Protein AF-A0A2K2VI81-F1 (afdb_monomer)

Nearest PDB structures (foldseek):
  6jdc-assembly1_A-2  TM=7.568E-01  e=9.764E-16  Haemophilus influenzae 86-028NP
  2yhy-assembly1_A  TM=7.622E-01  e=1.825E-15  Homo sapiens
  2yhw-assembly1_A-2  TM=7.716E-01  e=1.437E-14  Homo sapiens
  5f7p-assembly1_A  TM=8.018E-01  e=6.448E-14  Listeria monocytogenes EGD-e
  2hoe-assembly1_A  TM=7.357E-01  e=1.397E-11  Thermotoga maritima

Mean predicted aligned error: 5.96 Å

Secondary structure (DSSP, 8-state):
-EEEEEE-SSEEEEEETTS-EEEEEGGG--HHHHHHHHHHHSTT--EEEEEESSEEETTEEEE-SSS--EEEEHHHHHHHHH--EEEEEEHHHHHHHHHHHH-TT-SEEEEEEESSSEEEEEEETTEE--TTTT-TT-GGGSB-S---PBPTTS-BSBTHHHHSHHHHHHHHHTT-HHHHHHHHHHHHHHHHHHHHHH--SEEEEPPP--S---

Radius of gyration: 18.43 Å; Cα contacts (8 Å, |Δi|>4): 389; chains: 1; bounding box: 43×33×50 Å

Solvent-accessible surface area (backbone atoms only — not comparable to full-atom values): 11570 Å² total; per-residue (Å²): 79,40,39,40,33,41,42,40,65,60,43,27,32,39,28,49,68,93,53,70,80,48,79,48,54,30,91,80,59,58,66,66,67,50,52,54,51,48,46,70,74,42,80,55,60,53,37,39,40,36,32,31,53,42,44,39,53,98,27,20,40,52,39,32,96,65,43,102,54,61,71,41,55,51,26,62,55,39,31,76,75,66,72,27,53,49,47,58,42,32,38,60,52,54,48,30,53,56,55,39,70,77,40,71,88,37,50,28,36,37,31,45,44,68,41,85,45,28,44,37,20,38,27,49,75,87,37,76,49,36,63,97,75,48,59,44,40,56,60,22,69,37,74,70,57,96,69,88,40,80,37,97,87,76,48,57,22,24,31,26,72,41,40,6,40,55,35,49,50,52,21,59,78,68,69,33,65,68,51,48,52,44,22,53,51,43,46,49,50,53,52,54,51,46,44,75,74,61,60,44,75,40,78,48,70,71,76,75,94,66,95,71,90,126

Structure (mmCIF, N/CA/C/O backbone):
data_AF-A0A2K2VI81-F1
#
_entry.id   AF-A0A2K2VI81-F1
#
loop_
_atom_site.group_PDB
_atom_site.id
_atom_site.type_symbol
_atom_site.label_atom_id
_atom_site.label_alt_id
_atom_site.label_comp_id
_atom_site.label_asym_id
_atom_site.label_entity_id
_atom_site.label_seq_id
_atom_site.pdbx_PDB_ins_code
_atom_site.Cartn_x
_atom_site.Cartn_y
_atom_site.Cartn_z
_atom_site.occupancy
_atom_site.B_iso_or_equiv
_atom_site.auth_seq_id
_atom_site.auth_comp_id
_atom_site.auth_asym_id
_atom_site.auth_atom_id
_atom_site.pdbx_PDB_model_num
ATOM 1 N N . MET A 1 1 ? -12.203 6.604 21.214 1.00 91.31 1 MET A N 1
ATOM 2 C CA . MET A 1 1 ? -11.243 7.183 20.254 1.00 91.31 1 MET A CA 1
ATOM 3 C C . MET A 1 1 ? -11.025 6.291 19.029 1.00 91.31 1 MET A C 1
ATOM 5 O O . MET A 1 1 ? -11.245 5.087 19.125 1.00 91.31 1 MET A O 1
ATOM 9 N N . ASN A 1 2 ? -10.605 6.859 17.892 1.00 96.06 2 ASN A N 1
ATOM 10 C CA . ASN A 1 2 ? -10.078 6.107 16.746 1.00 96.06 2 ASN A CA 1
ATOM 11 C C . ASN A 1 2 ? -8.548 6.223 16.705 1.00 96.06 2 ASN A C 1
ATOM 13 O O . ASN A 1 2 ? -8.020 7.314 16.920 1.00 96.06 2 ASN A O 1
ATOM 17 N N . LEU A 1 3 ? -7.861 5.126 16.391 1.00 97.44 3 LEU A N 1
ATOM 18 C CA . LEU A 1 3 ? -6.421 5.096 16.124 1.00 97.44 3 LEU A CA 1
ATOM 19 C C . LEU A 1 3 ? -6.198 4.946 14.615 1.00 97.44 3 LEU A C 1
ATOM 21 O O . LEU A 1 3 ? -6.730 4.019 14.006 1.00 97.44 3 LEU A O 1
ATOM 25 N N . TYR A 1 4 ? -5.424 5.849 14.023 1.00 97.69 4 TYR A N 1
ATOM 26 C CA . TYR A 1 4 ? -5.019 5.797 12.620 1.00 97.69 4 TYR A CA 1
ATOM 27 C C . TYR A 1 4 ? -3.532 5.478 12.541 1.00 97.69 4 TYR A C 1
ATOM 29 O O . TYR A 1 4 ? -2.743 6.059 13.281 1.00 97.69 4 TYR A O 1
ATOM 37 N N . ILE A 1 5 ? -3.154 4.555 11.663 1.00 98.00 5 ILE A N 1
ATOM 38 C CA . ILE A 1 5 ? -1.782 4.083 11.493 1.00 98.00 5 ILE A CA 1
ATOM 39 C C . ILE A 1 5 ? -1.434 4.079 10.009 1.00 98.00 5 ILE A C 1
ATOM 41 O O . ILE A 1 5 ? -2.189 3.548 9.197 1.00 98.00 5 ILE A O 1
ATOM 45 N N . ASP A 1 6 ? -0.259 4.611 9.690 1.00 96.81 6 ASP A N 1
ATOM 46 C CA . ASP A 1 6 ? 0.432 4.431 8.420 1.00 96.81 6 ASP A CA 1
ATOM 47 C C . ASP A 1 6 ? 1.704 3.614 8.647 1.00 96.81 6 ASP A C 1
ATOM 49 O O . ASP A 1 6 ? 2.714 4.117 9.146 1.00 96.81 6 ASP A O 1
ATOM 53 N N . PHE A 1 7 ? 1.637 2.326 8.315 1.00 95.81 7 PHE A N 1
ATOM 54 C CA . PHE A 1 7 ? 2.753 1.404 8.453 1.00 95.81 7 PHE A CA 1
ATOM 55 C C . PHE A 1 7 ? 3.447 1.206 7.104 1.00 95.81 7 PHE A C 1
ATOM 57 O O . PHE A 1 7 ? 3.207 0.239 6.374 1.00 95.81 7 PHE A O 1
ATOM 64 N N . GLY A 1 8 ? 4.331 2.151 6.790 1.00 91.69 8 GLY A N 1
ATOM 65 C CA . GLY A 1 8 ? 5.181 2.109 5.608 1.00 91.69 8 GLY A CA 1
ATOM 66 C C . GLY A 1 8 ? 6.428 1.242 5.796 1.00 91.69 8 GLY A C 1
ATOM 67 O O . GLY A 1 8 ? 6.786 0.853 6.904 1.00 91.69 8 GLY A O 1
ATOM 68 N N . GLY A 1 9 ? 7.170 0.995 4.713 1.00 86.94 9 GLY A N 1
ATOM 69 C CA . GLY A 1 9 ? 8.425 0.223 4.769 1.00 86.94 9 GLY A CA 1
ATOM 70 C C . GLY A 1 9 ? 9.607 0.932 5.453 1.00 86.94 9 GLY A C 1
ATOM 71 O O . GLY A 1 9 ? 10.645 0.321 5.668 1.00 86.94 9 GLY A O 1
ATOM 72 N N . THR A 1 10 ? 9.491 2.223 5.775 1.00 88.56 10 THR A N 1
ATOM 73 C CA . THR A 1 10 ? 10.574 3.010 6.405 1.00 88.56 10 THR A CA 1
ATOM 74 C C . THR A 1 10 ? 10.112 3.735 7.659 1.00 88.56 10 THR A C 1
ATOM 76 O O . THR A 1 10 ? 10.829 3.751 8.660 1.00 88.56 10 THR A O 1
ATOM 79 N N . ASN A 1 11 ? 8.932 4.352 7.599 1.00 92.62 11 ASN A N 1
ATOM 80 C CA . ASN A 1 11 ? 8.355 5.074 8.721 1.00 92.62 11 ASN A CA 1
ATOM 81 C C . ASN A 1 11 ? 7.046 4.407 9.137 1.00 92.62 11 ASN A C 1
ATOM 83 O O . ASN A 1 11 ? 6.237 4.036 8.284 1.00 92.62 11 ASN A O 1
ATOM 87 N N . PHE A 1 12 ? 6.854 4.326 10.446 1.00 96.25 12 PHE A N 1
ATOM 88 C CA . PHE A 1 12 ? 5.609 3.962 11.092 1.00 96.25 12 PHE A CA 1
ATOM 89 C C . PHE A 1 12 ? 5.026 5.235 11.690 1.00 96.25 12 PHE A C 1
ATOM 91 O O . PHE A 1 12 ? 5.677 5.889 12.506 1.00 96.25 12 PHE A O 1
ATOM 98 N N . ARG A 1 13 ? 3.831 5.629 11.266 1.00 97.56 13 ARG A N 1
ATOM 99 C CA . ARG A 1 13 ? 3.171 6.837 11.762 1.00 97.56 13 ARG A CA 1
ATOM 100 C C . ARG A 1 13 ? 1.843 6.478 12.380 1.00 97.56 13 ARG A C 1
ATOM 102 O O . ARG A 1 13 ? 1.176 5.566 11.903 1.00 97.56 13 ARG A O 1
ATOM 109 N N . TYR A 1 14 ? 1.447 7.204 13.411 1.00 97.81 14 TYR A N 1
ATOM 110 C CA . TYR A 1 14 ? 0.130 7.021 13.995 1.00 97.81 14 TYR A CA 1
ATOM 111 C C . TYR A 1 14 ? -0.399 8.307 14.611 1.00 97.81 14 TYR A C 1
ATOM 113 O O . TYR A 1 14 ? 0.364 9.194 14.992 1.00 97.81 14 TYR A O 1
ATOM 121 N N . SER A 1 15 ? -1.718 8.396 14.707 1.00 96.94 15 SER A N 1
ATOM 122 C CA . SER A 1 15 ? -2.410 9.477 15.392 1.00 96.94 15 SER A CA 1
ATOM 123 C C . SER A 1 15 ? -3.702 8.973 16.019 1.00 96.94 15 SER A C 1
ATOM 125 O O . SER A 1 15 ? -4.272 7.945 15.640 1.00 96.94 15 SER A O 1
ATOM 127 N N . PHE A 1 16 ? -4.178 9.730 16.993 1.00 95.50 16 PHE A N 1
ATOM 128 C CA . PHE A 1 16 ? -5.432 9.483 17.676 1.00 95.50 16 PHE A CA 1
ATOM 129 C C . PHE A 1 16 ? -6.453 10.542 17.276 1.00 95.50 16 PHE A C 1
ATOM 131 O O . PHE A 1 16 ? -6.225 11.728 17.507 1.00 95.50 16 PHE A O 1
ATOM 138 N N . ASN A 1 17 ? -7.591 10.142 16.700 1.00 90.88 17 ASN A N 1
ATOM 139 C CA . ASN A 1 17 ? -8.550 11.078 16.098 1.00 90.88 17 ASN A CA 1
ATOM 140 C C . ASN A 1 17 ? -7.822 12.091 15.176 1.00 90.88 17 ASN A C 1
ATOM 142 O O . ASN A 1 17 ? -7.026 11.682 14.337 1.00 90.88 17 ASN A O 1
ATOM 146 N N . ASN A 1 18 ? -8.055 13.394 15.364 1.00 85.06 18 ASN A N 1
ATOM 147 C CA . ASN A 1 18 ? -7.355 14.482 14.667 1.00 85.06 18 ASN A CA 1
ATOM 148 C C . ASN A 1 18 ? -6.246 15.098 15.546 1.00 85.06 18 ASN A C 1
ATOM 150 O O . ASN A 1 18 ? -6.030 16.308 15.523 1.00 85.06 18 ASN A O 1
ATOM 154 N N . GLY A 1 19 ? -5.633 14.286 16.411 1.00 90.75 19 GLY A N 1
ATOM 155 C CA . GLY A 1 19 ? -4.566 14.697 17.320 1.00 90.75 19 GLY A CA 1
ATOM 156 C C . GLY A 1 19 ? -3.189 14.759 16.658 1.00 90.75 19 GLY A C 1
ATOM 157 O O . GLY A 1 19 ? -3.059 14.723 15.436 1.00 90.75 19 GLY A O 1
ATOM 158 N N . GLU A 1 20 ? -2.154 14.839 17.495 1.00 93.94 20 GLU A N 1
ATOM 159 C CA . GLU A 1 20 ? -0.754 14.872 17.063 1.00 93.94 20 GLU A CA 1
ATOM 160 C C . GLU A 1 20 ? -0.373 13.625 16.244 1.00 93.94 20 GLU A C 1
ATOM 162 O O . GLU A 1 20 ? -0.798 12.503 16.539 1.00 93.94 20 GLU A O 1
ATOM 167 N N . LEU A 1 21 ? 0.435 13.842 15.201 1.00 95.81 21 LEU A N 1
ATOM 168 C CA . LEU A 1 21 ? 1.002 12.784 14.375 1.00 95.81 21 LEU A CA 1
ATOM 169 C C . LEU A 1 21 ? 2.365 12.370 14.927 1.00 95.81 21 LEU A C 1
ATOM 171 O O . LEU A 1 21 ? 3.342 13.113 14.838 1.00 95.81 21 LEU A O 1
ATOM 175 N N . PHE A 1 22 ? 2.453 11.138 15.406 1.00 96.69 22 PHE A N 1
ATOM 176 C CA . PHE A 1 22 ? 3.702 10.538 15.851 1.00 96.69 22 PHE A CA 1
ATOM 177 C C . PHE A 1 22 ? 4.379 9.821 14.685 1.00 96.69 22 PHE A C 1
ATOM 179 O O . PHE A 1 22 ? 3.718 9.176 13.871 1.00 96.69 22 PHE A O 1
ATOM 186 N N . THR A 1 23 ? 5.707 9.916 14.597 1.00 97.38 23 THR A N 1
ATOM 187 C CA . THR A 1 23 ? 6.507 9.234 13.569 1.00 97.38 23 THR A CA 1
ATOM 188 C C . THR A 1 23 ? 7.648 8.461 14.218 1.00 97.38 23 THR A C 1
ATOM 190 O O . THR A 1 23 ? 8.471 9.034 14.923 1.00 97.38 23 THR A O 1
ATOM 193 N N . LEU A 1 24 ? 7.706 7.164 13.931 1.00 96.38 24 LEU A N 1
ATOM 194 C CA . LEU A 1 24 ? 8.711 6.203 14.378 1.00 96.38 24 LEU A CA 1
ATOM 195 C C . LEU A 1 24 ? 9.338 5.509 13.157 1.00 96.38 24 LEU A C 1
ATOM 197 O O . LEU A 1 24 ? 8.869 5.657 12.022 1.00 96.38 24 LEU A O 1
ATOM 201 N N . LYS A 1 25 ? 10.407 4.739 13.367 1.00 95.00 25 LYS A N 1
ATOM 202 C CA . LYS A 1 25 ? 11.001 3.901 12.318 1.00 95.00 25 LYS A CA 1
ATOM 203 C C . LYS A 1 25 ? 10.322 2.540 12.282 1.00 95.00 25 LYS A C 1
ATOM 205 O O . LYS A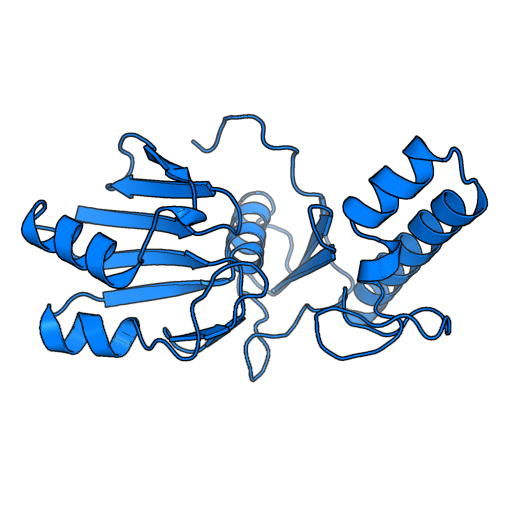 1 25 ? 10.174 1.897 13.309 1.00 95.00 25 LYS A O 1
ATOM 210 N N . SER A 1 26 ? 9.956 2.083 11.086 1.00 93.31 26 SER A N 1
ATOM 211 C CA . SER A 1 26 ? 9.247 0.809 10.891 1.00 93.31 26 SER A CA 1
ATOM 212 C C . SER A 1 26 ? 10.014 -0.408 11.398 1.00 93.31 26 SER A C 1
ATOM 214 O O . SER A 1 26 ? 9.401 -1.374 11.830 1.00 93.31 26 SER A O 1
ATOM 216 N N . VAL A 1 27 ? 11.347 -0.354 11.339 1.00 92.81 27 VAL A N 1
ATOM 217 C CA . VAL A 1 27 ? 12.242 -1.431 11.793 1.00 92.81 27 VAL A CA 1
ATOM 218 C C . VAL A 1 27 ? 12.186 -1.665 13.301 1.00 92.81 27 VAL A C 1
ATOM 220 O O . VAL A 1 27 ? 12.518 -2.756 13.746 1.00 92.81 27 VAL A O 1
ATOM 223 N N . ASP A 1 28 ? 11.726 -0.674 14.064 1.00 93.56 28 ASP A N 1
ATOM 224 C CA . ASP A 1 28 ? 11.653 -0.733 15.525 1.00 93.56 28 ASP A CA 1
ATOM 225 C C . ASP A 1 28 ? 10.255 -1.144 16.019 1.00 93.56 28 ASP A C 1
ATOM 227 O O . ASP A 1 28 ? 9.987 -1.114 17.220 1.00 93.56 28 ASP A O 1
ATOM 231 N N . ILE A 1 29 ? 9.330 -1.477 15.107 1.00 95.56 29 ILE A N 1
ATOM 232 C CA . ILE A 1 29 ? 7.919 -1.696 15.436 1.00 95.56 29 ILE A CA 1
ATOM 233 C C . ILE A 1 29 ? 7.497 -3.136 15.184 1.00 95.56 29 ILE A C 1
ATOM 235 O O . ILE A 1 29 ? 7.407 -3.604 14.049 1.00 95.56 29 ILE A O 1
ATOM 239 N N . GLU A 1 30 ? 7.085 -3.788 16.266 1.00 95.31 30 GLU A N 1
ATOM 240 C CA . GLU A 1 30 ? 6.252 -4.980 16.218 1.00 95.31 30 GLU A CA 1
ATOM 241 C C . GLU A 1 30 ? 4.778 -4.570 16.328 1.00 95.31 30 GLU A C 1
ATOM 243 O O . GLU A 1 30 ? 4.329 -4.056 17.356 1.00 95.31 30 GLU A O 1
ATOM 248 N N . LEU A 1 31 ? 4.008 -4.784 15.257 1.00 96.19 31 LEU A N 1
ATOM 249 C CA . LEU A 1 31 ? 2.653 -4.234 15.138 1.00 96.19 31 LEU A CA 1
ATOM 250 C C . LEU A 1 31 ? 1.701 -4.710 16.238 1.00 96.19 31 LEU A C 1
ATOM 252 O O . LEU A 1 31 ? 0.983 -3.896 16.807 1.00 96.19 31 LEU A O 1
ATOM 256 N N . VAL A 1 32 ? 1.672 -6.012 16.532 1.00 97.06 32 VAL A N 1
ATOM 257 C CA . VAL A 1 32 ? 0.737 -6.564 17.527 1.00 97.06 32 VAL A CA 1
ATOM 258 C C . VAL A 1 32 ? 1.059 -6.045 18.933 1.00 97.06 32 VAL A C 1
ATOM 260 O O . VAL A 1 32 ? 0.162 -5.440 19.521 1.00 97.06 32 VAL A O 1
ATOM 263 N N . PRO A 1 33 ? 2.304 -6.156 19.447 1.00 97.50 33 PRO A N 1
ATOM 264 C CA . PRO A 1 33 ? 2.670 -5.549 20.728 1.00 97.50 33 PRO A CA 1
ATOM 265 C C . PRO A 1 33 ? 2.385 -4.047 20.792 1.00 97.50 33 PRO A C 1
ATOM 267 O O . PRO A 1 33 ? 1.881 -3.557 21.804 1.00 97.50 33 PRO A O 1
ATOM 270 N N . PHE A 1 34 ? 2.648 -3.309 19.707 1.00 97.38 34 PHE A N 1
ATOM 271 C CA . PHE A 1 34 ? 2.335 -1.885 19.649 1.00 97.38 34 PHE A CA 1
ATOM 272 C C . PHE A 1 34 ? 0.833 -1.643 19.836 1.00 97.38 34 PHE A C 1
ATOM 274 O O . PHE A 1 34 ? 0.443 -0.891 20.727 1.00 97.38 34 PHE A O 1
ATOM 281 N N . LEU A 1 35 ? -0.018 -2.308 19.055 1.00 97.06 35 LEU A N 1
ATOM 282 C CA . LEU A 1 35 ? -1.470 -2.147 19.144 1.00 97.06 35 LEU A CA 1
ATOM 283 C C . LEU A 1 35 ? -2.008 -2.519 20.532 1.00 97.06 35 LEU A C 1
ATOM 285 O O . LEU A 1 35 ? -2.786 -1.757 21.104 1.00 97.06 35 LEU A O 1
ATOM 289 N N . GLU A 1 36 ? -1.564 -3.640 21.104 1.00 96.88 36 GLU A N 1
ATOM 290 C CA . GLU A 1 36 ? -1.956 -4.054 22.457 1.00 96.88 36 GLU A CA 1
ATOM 291 C C . GLU A 1 36 ? -1.532 -3.031 23.516 1.00 96.88 36 GLU A C 1
ATOM 293 O O . GLU A 1 36 ? -2.309 -2.720 24.419 1.00 96.88 36 GLU A O 1
ATOM 298 N N . SER A 1 37 ? -0.334 -2.450 23.381 1.00 96.38 37 SER A N 1
ATOM 299 C CA . SER A 1 37 ? 0.123 -1.393 24.286 1.00 96.38 37 SER A CA 1
ATOM 300 C C . SER A 1 37 ? -0.782 -0.159 24.215 1.00 96.38 37 SER A C 1
ATOM 302 O O . SER A 1 37 ? -1.178 0.364 25.255 1.00 96.38 37 SER A O 1
ATOM 304 N N . GLN A 1 38 ? -1.187 0.266 23.011 1.00 95.56 38 GLN A N 1
ATOM 305 C CA . GLN A 1 38 ? -2.068 1.422 22.842 1.00 95.56 38 GLN A CA 1
ATOM 306 C C . GLN A 1 38 ? -3.470 1.158 23.392 1.00 95.56 38 GLN A C 1
ATOM 308 O O . GLN A 1 38 ? -4.028 2.036 24.038 1.00 95.56 38 GLN A O 1
ATOM 313 N N . ILE A 1 39 ? -4.020 -0.043 23.204 1.00 94.69 39 ILE A N 1
ATOM 314 C CA . ILE A 1 39 ? -5.333 -0.427 23.752 1.00 94.69 39 ILE A CA 1
ATOM 315 C C . ILE A 1 39 ? -5.322 -0.403 25.286 1.00 94.69 39 ILE A C 1
ATOM 317 O O . ILE A 1 39 ? -6.254 0.107 25.903 1.00 94.69 39 ILE A O 1
ATOM 321 N N . ASN A 1 40 ? -4.258 -0.913 25.909 1.00 93.12 40 ASN A N 1
ATOM 322 C CA . ASN A 1 40 ? -4.140 -0.942 27.368 1.00 93.12 40 ASN A CA 1
ATOM 323 C C . ASN A 1 40 ? -3.944 0.459 27.973 1.00 93.12 40 ASN A C 1
ATOM 325 O O . ASN A 1 40 ? -4.453 0.738 29.060 1.00 93.12 40 ASN A O 1
ATOM 329 N N . LEU A 1 41 ? -3.203 1.333 27.284 1.00 92.12 41 LEU A N 1
ATOM 330 C CA . LEU A 1 41 ? -2.945 2.707 27.726 1.00 92.12 41 LEU A CA 1
ATOM 331 C C . LEU A 1 41 ? -4.142 3.635 27.479 1.00 92.12 41 LEU A C 1
ATOM 333 O O . LEU A 1 41 ? -4.464 4.468 28.322 1.00 92.12 41 LEU A O 1
ATOM 337 N N . GLN A 1 42 ? -4.798 3.490 26.330 1.00 83.19 42 GLN A N 1
ATOM 338 C CA . GLN A 1 42 ? -5.905 4.322 25.871 1.00 83.19 42 GLN A CA 1
ATOM 339 C C . GLN A 1 42 ? -7.192 3.486 25.909 1.00 83.19 42 GLN A C 1
ATOM 341 O O . GLN A 1 42 ? -7.660 2.974 24.891 1.00 83.19 42 GLN A O 1
ATOM 346 N N . GLN A 1 43 ? -7.763 3.317 27.103 1.00 75.75 43 GLN A N 1
ATOM 347 C CA . GLN A 1 43 ? -8.876 2.387 27.372 1.00 75.75 43 GLN A CA 1
ATOM 348 C C . GLN A 1 43 ? -10.193 2.689 26.619 1.00 75.75 43 GLN A C 1
ATOM 350 O O . GLN A 1 43 ? -11.190 1.999 26.818 1.00 75.75 43 GLN A O 1
ATOM 355 N N . ASP A 1 44 ? -10.238 3.709 25.760 1.00 88.94 44 ASP A N 1
ATOM 356 C CA . ASP A 1 44 ? -11.417 4.105 24.991 1.00 88.94 44 ASP A CA 1
ATOM 357 C C . ASP A 1 44 ? -11.266 3.910 23.466 1.00 88.94 44 ASP A C 1
ATOM 359 O O . ASP A 1 44 ? -12.137 4.361 22.709 1.00 88.94 44 ASP A O 1
ATOM 363 N N . ILE A 1 45 ? -10.197 3.267 22.973 1.00 93.94 45 ILE A N 1
ATOM 364 C CA . ILE A 1 45 ? -10.048 2.951 21.539 1.00 93.94 45 ILE A CA 1
ATOM 365 C C . ILE A 1 45 ? -11.208 2.055 21.079 1.00 93.94 45 ILE A C 1
ATOM 367 O O . ILE A 1 45 ? -11.407 0.956 21.582 1.00 93.94 45 ILE A O 1
ATOM 371 N N . ARG A 1 46 ? -11.970 2.521 20.082 1.00 90.38 46 ARG A N 1
ATOM 372 C CA . ARG A 1 46 ? -13.129 1.802 19.518 1.00 90.38 46 ARG A CA 1
ATOM 373 C C . ARG A 1 46 ? -12.818 1.141 18.182 1.00 90.38 46 ARG A C 1
ATOM 375 O O . ARG A 1 46 ? -13.362 0.087 17.873 1.00 90.38 46 ARG A O 1
ATOM 382 N N . LYS A 1 47 ? -12.005 1.808 17.360 1.00 96.38 47 LYS A N 1
ATOM 383 C CA . LYS A 1 47 ? -11.681 1.394 15.991 1.00 96.38 47 LYS A CA 1
ATOM 384 C C . LYS A 1 47 ? -10.237 1.731 15.667 1.00 96.38 47 LYS A C 1
ATOM 386 O O . LYS A 1 47 ? -9.740 2.781 16.081 1.00 96.38 47 LYS A O 1
ATOM 391 N N . ILE A 1 48 ? -9.603 0.860 14.894 1.00 97.88 48 ILE A N 1
ATOM 392 C CA . ILE A 1 48 ? -8.232 1.038 14.421 1.00 97.88 48 ILE A CA 1
ATOM 393 C C . ILE A 1 48 ? -8.242 0.980 12.895 1.00 97.88 48 ILE A C 1
ATOM 395 O O . ILE A 1 48 ? -8.807 0.060 12.304 1.00 97.88 48 ILE A O 1
ATOM 399 N N . TYR A 1 49 ? -7.617 1.963 12.262 1.00 97.81 49 TYR A N 1
ATOM 400 C CA . TYR A 1 49 ? -7.472 2.065 10.815 1.00 97.81 49 TYR A CA 1
ATOM 401 C C . TYR A 1 49 ? -5.991 1.992 10.472 1.00 97.81 49 TYR A C 1
ATOM 403 O O . TYR A 1 49 ? -5.198 2.756 11.015 1.00 97.81 49 TYR A O 1
ATOM 411 N N . ILE A 1 50 ? -5.619 1.076 9.587 1.00 97.94 50 ILE A N 1
ATOM 412 C CA . ILE A 1 50 ? -4.229 0.793 9.242 1.00 97.94 50 ILE A CA 1
ATOM 413 C C . ILE A 1 50 ? -4.088 0.858 7.722 1.00 97.94 50 ILE A C 1
ATOM 415 O O . ILE A 1 50 ? -4.679 0.039 7.014 1.00 97.94 50 ILE A O 1
ATOM 419 N N . SER A 1 51 ? -3.291 1.805 7.226 1.00 96.38 51 SER A N 1
ATOM 420 C CA . SER A 1 51 ? -2.672 1.692 5.906 1.00 96.38 51 SER A CA 1
ATOM 421 C C . SER A 1 51 ? -1.373 0.906 6.032 1.00 96.38 51 SER A C 1
ATOM 423 O O . SER A 1 51 ? -0.563 1.170 6.920 1.00 96.38 51 SER A O 1
ATOM 425 N N . PHE A 1 52 ? -1.180 -0.092 5.174 1.00 95.56 52 PHE A N 1
ATOM 426 C CA . PHE A 1 52 ? -0.037 -0.997 5.256 1.00 95.56 52 PHE A CA 1
ATOM 427 C C . PHE A 1 52 ? 0.674 -1.128 3.910 1.00 95.56 52 PHE A C 1
ATOM 429 O O . PHE A 1 52 ? 0.045 -1.430 2.894 1.00 95.56 52 PHE A O 1
ATOM 436 N N . ALA A 1 53 ? 1.998 -0.961 3.922 1.00 91.50 53 ALA A N 1
ATOM 437 C CA . ALA A 1 53 ? 2.857 -1.174 2.761 1.00 91.50 53 ALA A CA 1
ATOM 438 C C . ALA A 1 53 ? 3.073 -2.675 2.504 1.00 91.50 53 ALA A C 1
ATOM 440 O O . ALA A 1 53 ? 4.107 -3.261 2.846 1.00 91.50 53 ALA A O 1
ATOM 441 N N . GLY A 1 54 ? 2.077 -3.318 1.903 1.00 89.69 54 GLY A N 1
ATOM 442 C CA . GLY A 1 54 ? 2.125 -4.725 1.525 1.00 89.69 54 GLY A CA 1
ATOM 443 C C . GLY A 1 54 ? 0.785 -5.251 1.028 1.00 89.69 54 GLY A C 1
ATOM 444 O O . GLY A 1 54 ? -0.173 -4.499 0.829 1.00 89.69 54 GLY A O 1
ATOM 445 N N . GLN A 1 55 ? 0.722 -6.567 0.840 1.00 90.75 55 GLN A N 1
ATOM 446 C CA . GLN A 1 55 ? -0.488 -7.249 0.412 1.00 90.75 55 GLN A CA 1
ATOM 447 C C . GLN A 1 55 ? -1.380 -7.521 1.621 1.00 90.75 55 GLN A C 1
ATOM 449 O O . GLN A 1 55 ? -0.979 -8.190 2.578 1.00 90.75 55 GLN A O 1
ATOM 454 N N . VAL A 1 56 ? -2.617 -7.040 1.548 1.00 94.00 56 VAL A N 1
ATOM 455 C CA . VAL A 1 56 ? -3.623 -7.236 2.593 1.00 94.00 56 VAL A CA 1
ATOM 456 C C . VAL A 1 56 ? -4.906 -7.789 2.001 1.00 94.00 56 VAL A C 1
ATOM 458 O O . VAL A 1 56 ? -5.265 -7.461 0.873 1.00 94.00 56 VAL A O 1
ATOM 461 N N . LYS A 1 57 ? -5.629 -8.617 2.751 1.00 93.44 57 LYS A N 1
ATOM 462 C CA . LYS A 1 57 ? -6.916 -9.165 2.318 1.00 93.44 57 LYS A CA 1
ATOM 463 C C . LYS A 1 57 ? -7.810 -9.431 3.515 1.00 93.44 57 LYS A C 1
ATOM 465 O O . LYS A 1 57 ? -7.412 -10.125 4.443 1.00 93.44 57 LYS A O 1
ATOM 470 N N . ASN A 1 58 ? -9.039 -8.916 3.477 1.00 91.31 58 ASN A N 1
ATOM 471 C CA . ASN A 1 58 ? -10.075 -9.176 4.484 1.00 91.31 58 ASN A CA 1
ATOM 472 C C . ASN A 1 58 ? -9.622 -8.932 5.938 1.00 91.31 58 ASN A C 1
ATOM 474 O O . ASN A 1 58 ? -10.006 -9.680 6.833 1.00 91.31 58 ASN A O 1
ATOM 478 N N . GLY A 1 59 ? -8.809 -7.898 6.181 1.00 93.44 59 GLY A N 1
ATOM 479 C CA . GLY A 1 59 ? -8.292 -7.603 7.522 1.00 93.44 59 GLY A CA 1
ATOM 480 C C . GLY A 1 59 ? -7.026 -8.372 7.919 1.00 93.44 59 GLY A C 1
ATOM 481 O O . GLY A 1 59 ? -6.571 -8.233 9.052 1.00 93.44 59 GLY A O 1
ATOM 482 N N . LYS A 1 60 ? -6.450 -9.155 6.998 1.00 96.31 60 LYS A N 1
ATOM 483 C CA . LYS A 1 60 ? -5.191 -9.885 7.182 1.00 96.31 60 LYS A CA 1
ATOM 484 C C . LYS A 1 60 ? -4.060 -9.244 6.390 1.00 96.31 60 LYS A C 1
ATOM 486 O O . LYS A 1 60 ? -4.274 -8.847 5.244 1.00 96.31 60 LYS A O 1
ATOM 491 N N . ILE A 1 61 ? -2.861 -9.218 6.959 1.00 95.75 61 ILE A N 1
ATOM 492 C CA . ILE A 1 61 ? -1.616 -8.966 6.229 1.00 95.75 61 ILE A CA 1
ATOM 493 C C . ILE A 1 61 ? -1.137 -10.305 5.673 1.00 95.75 61 ILE A C 1
ATOM 495 O O . ILE A 1 61 ? -0.891 -11.236 6.437 1.00 95.75 61 ILE A O 1
ATOM 499 N N . LEU A 1 62 ? -1.010 -10.416 4.353 1.00 93.75 62 LEU A N 1
ATOM 500 C CA . LEU A 1 62 ? -0.522 -11.635 3.705 1.00 93.75 62 LEU A CA 1
ATOM 501 C C . LEU A 1 62 ? 1.005 -11.631 3.640 1.00 93.75 62 LEU A C 1
ATOM 503 O O . LEU A 1 62 ? 1.645 -12.578 4.090 1.00 93.75 62 LEU A O 1
ATOM 507 N N . SER A 1 63 ? 1.583 -10.536 3.147 1.00 89.12 63 SER A N 1
ATOM 508 C CA . SER A 1 63 ? 3.032 -10.362 3.026 1.00 89.12 63 SER A CA 1
ATOM 509 C C . SER A 1 63 ? 3.404 -8.898 2.808 1.00 89.12 63 SER A C 1
ATOM 511 O O . SER A 1 63 ? 2.619 -8.129 2.250 1.00 89.12 63 SER A O 1
ATOM 513 N N . SER A 1 64 ? 4.634 -8.525 3.152 1.00 86.50 64 SER A N 1
ATOM 514 C CA . SER A 1 64 ? 5.253 -7.261 2.747 1.00 86.50 64 SER A CA 1
ATOM 515 C C . SER A 1 64 ? 6.685 -7.505 2.263 1.00 86.50 64 SER A C 1
ATOM 517 O O . SER A 1 64 ? 7.378 -8.342 2.842 1.00 86.50 64 SER A O 1
ATOM 519 N N . PRO A 1 65 ? 7.157 -6.790 1.224 1.00 76.56 65 PRO A N 1
ATOM 520 C CA . PRO A 1 65 ? 8.540 -6.906 0.768 1.00 76.56 65 PRO A CA 1
ATOM 521 C C . PRO A 1 65 ? 9.550 -6.290 1.747 1.00 76.56 65 PRO A C 1
ATOM 523 O O . PRO A 1 65 ? 10.698 -6.718 1.775 1.00 76.56 65 PRO A O 1
ATOM 526 N N . ASN A 1 66 ? 9.144 -5.284 2.533 1.00 78.12 66 ASN A N 1
ATOM 527 C CA . ASN A 1 66 ? 10.056 -4.491 3.371 1.00 78.12 66 ASN A CA 1
ATOM 528 C C . ASN A 1 66 ? 9.719 -4.545 4.872 1.00 78.12 66 ASN A C 1
ATOM 530 O O . ASN A 1 66 ? 10.404 -3.908 5.667 1.00 78.12 66 ASN A O 1
ATOM 534 N N . ILE A 1 67 ? 8.665 -5.264 5.267 1.00 85.06 67 ILE A N 1
ATOM 535 C CA . ILE A 1 67 ? 8.232 -5.412 6.662 1.00 85.06 67 ILE A CA 1
ATOM 536 C C . ILE A 1 67 ? 8.134 -6.909 6.958 1.00 85.06 67 ILE A C 1
ATOM 538 O O . ILE A 1 67 ? 7.474 -7.642 6.223 1.00 85.06 67 ILE A O 1
ATOM 542 N N . ALA A 1 68 ? 8.775 -7.373 8.033 1.00 87.81 68 ALA A N 1
ATOM 543 C CA . ALA A 1 68 ? 8.859 -8.790 8.398 1.00 87.81 68 ALA A CA 1
ATOM 544 C C . ALA A 1 68 ? 7.552 -9.332 9.024 1.00 87.81 68 ALA A C 1
ATOM 546 O O . ALA A 1 68 ? 7.549 -9.867 10.127 1.00 87.81 68 ALA A O 1
ATOM 547 N N . ILE A 1 69 ? 6.425 -9.179 8.322 1.00 89.75 69 ILE A N 1
ATOM 548 C CA . ILE A 1 69 ? 5.101 -9.674 8.720 1.00 89.75 69 ILE A CA 1
ATOM 549 C C . ILE A 1 69 ? 4.525 -10.509 7.578 1.00 89.75 69 ILE A C 1
ATOM 551 O O . ILE A 1 69 ? 4.471 -10.064 6.429 1.00 89.75 69 ILE A O 1
ATOM 555 N N . GLN A 1 70 ? 4.061 -11.715 7.904 1.00 90.69 70 GLN A N 1
ATOM 556 C CA . GLN A 1 70 ? 3.412 -12.621 6.960 1.00 90.69 70 GLN A CA 1
ATOM 557 C C . GLN A 1 70 ? 2.231 -13.326 7.624 1.00 90.69 70 GLN A C 1
ATOM 559 O O . GLN A 1 70 ? 2.311 -13.702 8.791 1.00 90.69 70 GLN A O 1
ATOM 564 N N . ASN A 1 71 ? 1.151 -13.521 6.864 1.00 94.62 71 ASN A N 1
ATOM 565 C CA . ASN A 1 71 ? -0.056 -14.250 7.275 1.00 94.62 71 ASN A CA 1
ATOM 566 C C . ASN A 1 71 ? -0.605 -13.866 8.665 1.00 94.62 71 ASN A C 1
ATOM 568 O O . ASN A 1 71 ? -0.987 -14.728 9.457 1.00 94.62 71 ASN A O 1
ATOM 572 N N . LEU A 1 72 ? -0.679 -12.566 8.952 1.00 96.25 72 LEU A N 1
ATOM 573 C CA . LEU A 1 72 ? -1.163 -12.035 10.225 1.00 96.25 72 LEU A CA 1
ATOM 574 C C . LEU A 1 72 ? -2.627 -11.593 10.114 1.00 96.25 72 LEU A C 1
ATOM 576 O O . LEU A 1 72 ? -2.944 -10.620 9.428 1.00 96.25 72 LEU A O 1
ATOM 580 N N . ASP A 1 73 ? -3.523 -12.289 10.814 1.00 97.31 73 ASP A N 1
ATOM 581 C CA . ASP A 1 73 ? -4.948 -11.951 10.881 1.00 97.31 73 ASP A CA 1
ATOM 582 C C . ASP A 1 73 ? -5.239 -10.954 12.007 1.00 97.31 73 ASP A C 1
ATOM 584 O O . ASP A 1 73 ? -5.587 -11.333 13.124 1.00 97.31 73 ASP A O 1
ATOM 588 N N . LEU A 1 74 ? -5.088 -9.664 11.705 1.00 97.19 74 LEU A N 1
ATOM 589 C CA . LEU A 1 74 ? -5.334 -8.595 12.672 1.00 97.19 74 LEU A CA 1
ATOM 590 C C . LEU A 1 74 ? -6.817 -8.479 13.023 1.00 97.19 74 LEU A C 1
ATOM 592 O O . LEU A 1 74 ? -7.168 -8.312 14.188 1.00 97.19 74 LEU A O 1
ATOM 596 N N . LYS A 1 75 ? -7.696 -8.564 12.021 1.00 96.56 75 LYS A N 1
ATOM 597 C CA . LYS A 1 75 ? -9.128 -8.340 12.230 1.00 96.56 75 LYS A CA 1
ATOM 598 C C . LYS A 1 75 ? -9.728 -9.362 13.190 1.00 96.56 75 LYS A C 1
ATOM 600 O O . LYS A 1 75 ? -10.403 -8.951 14.128 1.00 96.56 75 LYS A O 1
ATOM 605 N N . THR A 1 76 ? -9.481 -10.653 12.973 1.00 97.44 76 THR A N 1
ATOM 606 C CA . THR A 1 76 ? -10.011 -11.702 13.857 1.00 97.44 76 THR A CA 1
ATOM 607 C C . THR A 1 76 ? -9.368 -11.609 15.240 1.00 97.44 76 THR A C 1
ATOM 609 O O . THR A 1 76 ? -10.075 -11.542 16.239 1.00 97.44 76 THR A O 1
ATOM 612 N N . TYR A 1 77 ? -8.034 -11.496 15.300 1.00 97.50 77 TYR A N 1
ATOM 613 C CA . TYR A 1 77 ? -7.290 -11.460 16.563 1.00 97.50 77 TYR A CA 1
ATOM 614 C C . TYR A 1 77 ? -7.762 -10.344 17.508 1.00 97.50 77 TYR A C 1
ATOM 616 O O . TYR A 1 77 ? -8.042 -10.594 18.681 1.00 97.50 77 TYR A O 1
ATOM 624 N N . PHE A 1 78 ? -7.869 -9.110 17.007 1.00 97.00 78 PHE A N 1
ATOM 625 C CA . PHE A 1 78 ? -8.232 -7.965 17.845 1.00 97.00 78 PHE A CA 1
ATOM 626 C C . PHE A 1 78 ? -9.730 -7.888 18.147 1.00 97.00 78 PHE A C 1
ATOM 628 O O . PHE A 1 78 ? -10.104 -7.406 19.220 1.00 97.00 78 PHE A O 1
ATOM 635 N N . TYR A 1 79 ? -10.587 -8.397 17.259 1.00 96.56 79 TYR A N 1
ATOM 636 C CA . TYR A 1 79 ? -12.014 -8.478 17.547 1.00 96.56 79 TYR A CA 1
ATOM 637 C C . TYR A 1 79 ? -12.294 -9.498 18.656 1.00 96.56 79 TYR A C 1
ATOM 639 O O . TYR A 1 79 ? -12.941 -9.155 19.642 1.00 96.56 79 TYR A O 1
ATOM 647 N N . ASP A 1 80 ? -11.736 -10.705 18.563 1.00 97.19 80 ASP A N 1
ATOM 648 C CA . ASP A 1 80 ? -11.995 -11.770 19.539 1.00 97.19 80 ASP A CA 1
ATOM 649 C C . ASP A 1 80 ? -11.428 -11.438 20.927 1.00 97.19 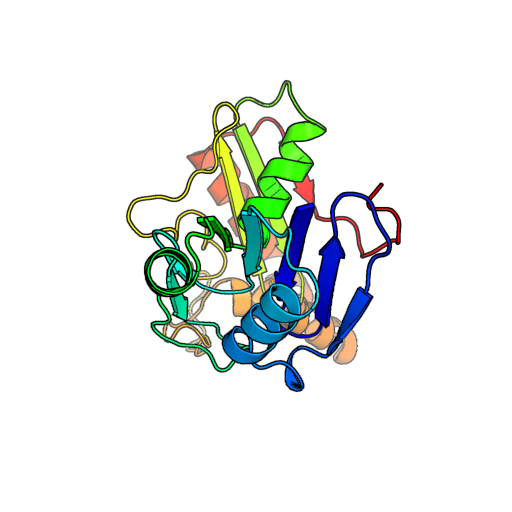80 ASP A C 1
ATOM 651 O O . ASP A 1 80 ? -12.062 -11.714 21.946 1.00 97.19 80 ASP A O 1
ATOM 655 N N . LYS A 1 81 ? -10.239 -10.822 20.984 1.00 95.94 81 LYS A N 1
ATOM 656 C CA . LYS A 1 81 ? -9.546 -10.535 22.249 1.00 95.94 81 LYS A CA 1
ATOM 657 C C . LYS A 1 81 ? -9.982 -9.225 22.910 1.00 95.94 81 LYS A C 1
ATOM 659 O O . LYS A 1 81 ? -10.017 -9.155 24.135 1.00 95.94 81 LYS A O 1
ATOM 664 N N . TYR A 1 82 ? -10.296 -8.194 22.122 1.00 94.81 82 TYR A N 1
ATOM 665 C CA . TYR A 1 82 ? -10.538 -6.836 22.631 1.00 94.81 82 TYR A CA 1
ATOM 666 C C . TYR A 1 82 ? -11.883 -6.237 22.205 1.00 94.81 82 TYR A C 1
ATOM 668 O O . TYR A 1 82 ? -12.202 -5.128 22.622 1.00 94.81 82 TYR A O 1
ATOM 676 N N . SER A 1 83 ? -12.681 -6.932 21.384 1.00 94.88 83 SER A N 1
ATOM 677 C CA . SER A 1 83 ? -13.901 -6.383 20.765 1.00 94.88 83 SER A CA 1
ATOM 678 C C . SER A 1 83 ? -13.647 -5.102 19.954 1.00 94.88 83 SER A C 1
ATOM 680 O O . SER A 1 83 ? -14.519 -4.240 19.846 1.00 94.88 83 SER A O 1
ATOM 682 N N . ILE A 1 84 ? -12.448 -4.972 19.372 1.00 95.88 84 ILE A N 1
ATOM 683 C CA . ILE A 1 84 ? -12.044 -3.812 18.568 1.00 95.88 84 ILE A CA 1
ATOM 684 C C . ILE A 1 84 ? -12.091 -4.160 17.083 1.00 95.88 84 ILE A C 1
ATOM 686 O O . ILE A 1 84 ? -11.503 -5.141 16.628 1.00 95.88 84 ILE A O 1
ATOM 690 N N . GLU A 1 85 ? -12.762 -3.313 16.303 1.00 95.88 85 GLU A N 1
ATOM 691 C CA . GLU A 1 85 ? -12.781 -3.430 14.846 1.00 95.88 85 GLU A CA 1
ATOM 692 C C . GLU A 1 85 ? -11.500 -2.853 14.230 1.00 95.88 85 GLU A C 1
ATOM 694 O O . GLU A 1 85 ? -11.154 -1.687 14.456 1.00 95.88 85 GLU A O 1
ATOM 699 N N . ILE A 1 86 ? -10.838 -3.654 13.388 1.00 96.94 86 ILE A N 1
ATOM 700 C CA . ILE A 1 86 ? -9.696 -3.223 12.576 1.00 96.94 86 ILE A CA 1
ATOM 701 C C . ILE A 1 86 ? -10.092 -3.103 11.106 1.00 96.94 86 ILE A C 1
ATOM 703 O O . ILE A 1 86 ? -10.590 -4.048 10.486 1.00 96.94 86 ILE A O 1
ATOM 707 N N . PHE A 1 87 ? -9.792 -1.938 10.538 1.00 96.88 87 PHE A N 1
ATOM 708 C CA . PHE A 1 87 ? -9.858 -1.646 9.115 1.00 96.88 87 PHE A CA 1
ATOM 709 C C . PHE A 1 87 ? -8.434 -1.607 8.571 1.00 96.88 87 PHE A C 1
ATOM 711 O O . PHE A 1 87 ? -7.655 -0.728 8.924 1.00 96.88 87 PHE A O 1
ATOM 718 N N . LEU A 1 88 ? -8.095 -2.574 7.725 1.00 96.62 88 LEU A N 1
ATOM 719 C CA . LEU A 1 88 ? -6.773 -2.711 7.125 1.00 96.62 88 LEU A CA 1
ATOM 720 C C . LEU A 1 88 ? -6.890 -2.567 5.613 1.00 96.62 88 LEU A C 1
ATOM 722 O O . LEU A 1 88 ? -7.688 -3.270 4.988 1.00 96.62 88 LEU A O 1
ATOM 726 N N . GLU A 1 89 ? -6.071 -1.700 5.036 1.00 95.00 89 GLU A N 1
ATOM 727 C CA . GLU A 1 89 ? -5.995 -1.501 3.594 1.00 95.00 89 GLU A CA 1
ATOM 728 C C . GLU A 1 89 ? -4.547 -1.256 3.151 1.00 95.00 89 GLU A C 1
ATOM 730 O O . GLU A 1 89 ? -3.693 -0.846 3.938 1.00 95.00 89 GLU A O 1
ATOM 735 N N . ASN A 1 90 ? -4.264 -1.553 1.885 1.00 93.31 90 ASN A N 1
ATOM 736 C CA . ASN A 1 90 ? -3.002 -1.212 1.253 1.00 93.31 90 ASN A CA 1
ATOM 737 C C . ASN A 1 90 ? -2.808 0.321 1.237 1.00 93.31 90 ASN A C 1
ATOM 739 O O . ASN A 1 90 ? -3.746 1.085 0.998 1.00 93.31 90 ASN A O 1
ATOM 743 N N . ASP A 1 91 ? -1.588 0.776 1.498 1.00 92.19 91 ASP A N 1
ATOM 744 C CA . ASP A 1 91 ? -1.233 2.198 1.560 1.00 92.19 91 ASP A CA 1
ATOM 745 C C . ASP A 1 91 ? -1.528 2.969 0.266 1.00 92.19 91 ASP A C 1
ATOM 747 O O . ASP A 1 91 ? -2.104 4.062 0.305 1.00 92.19 91 ASP A O 1
ATOM 751 N N . LEU A 1 92 ? -1.225 2.378 -0.886 1.00 91.81 92 LEU A N 1
ATOM 752 C CA . LEU A 1 92 ? -1.483 2.987 -2.182 1.00 91.81 92 LEU A CA 1
ATOM 753 C C . LEU A 1 92 ? -2.983 3.077 -2.495 1.00 91.81 92 LEU A C 1
ATOM 755 O O . LEU A 1 92 ? -3.439 4.079 -3.051 1.00 91.81 92 LEU A O 1
ATOM 759 N N . ASN A 1 93 ? -3.771 2.087 -2.069 1.00 94.56 93 ASN A N 1
ATOM 760 C CA . ASN A 1 93 ? -5.234 2.145 -2.132 1.00 94.56 93 ASN A CA 1
ATOM 761 C C . ASN A 1 93 ? -5.801 3.282 -1.265 1.00 94.56 93 ASN A C 1
ATOM 763 O O . ASN A 1 93 ? -6.656 4.040 -1.732 1.00 94.56 93 ASN A O 1
ATOM 767 N N . CYS A 1 94 ? -5.317 3.433 -0.026 1.00 94.06 94 CYS A N 1
ATOM 768 C CA . CYS A 1 94 ? -5.714 4.535 0.858 1.00 94.06 94 CYS A CA 1
ATOM 769 C C . CYS A 1 94 ? -5.428 5.894 0.216 1.00 94.06 94 CYS A C 1
ATOM 771 O O . CYS A 1 94 ? -6.278 6.789 0.213 1.00 94.06 94 CYS A O 1
ATOM 773 N N . ALA A 1 95 ? -4.255 6.033 -0.390 1.00 92.94 95 ALA A N 1
ATOM 774 C CA . ALA A 1 95 ? -3.893 7.250 -1.081 1.00 92.94 95 ALA A CA 1
ATOM 775 C C . ALA A 1 95 ? -4.751 7.540 -2.316 1.00 92.94 95 ALA A C 1
ATOM 777 O O . ALA A 1 95 ? -5.102 8.693 -2.558 1.00 92.94 95 ALA A O 1
ATOM 778 N N . ALA A 1 96 ? -5.123 6.515 -3.085 1.00 94.25 96 ALA A N 1
ATOM 779 C CA . ALA A 1 96 ? -5.992 6.693 -4.242 1.00 94.25 96 ALA A CA 1
ATOM 780 C C . ALA A 1 96 ? -7.381 7.200 -3.832 1.00 94.25 96 ALA A C 1
ATOM 782 O O . ALA A 1 96 ? -7.936 8.071 -4.501 1.00 94.25 96 ALA A O 1
ATOM 783 N N . VAL A 1 97 ? -7.920 6.726 -2.702 1.00 93.38 97 VAL A N 1
ATOM 784 C CA . VAL A 1 97 ? -9.169 7.259 -2.126 1.00 93.38 97 VAL A CA 1
ATOM 785 C C . VAL A 1 97 ? -9.007 8.711 -1.696 1.00 93.38 97 VAL A C 1
ATOM 787 O O . VAL A 1 97 ? -9.877 9.536 -1.978 1.00 93.38 97 VAL A O 1
ATOM 790 N N . TYR A 1 98 ? -7.898 9.041 -1.037 1.00 92.50 98 TYR A N 1
ATOM 791 C CA . TYR A 1 98 ? -7.622 10.415 -0.634 1.00 92.50 98 TYR A CA 1
ATOM 792 C C . TYR A 1 98 ? -7.531 11.352 -1.848 1.00 92.50 98 TYR A C 1
ATOM 794 O O . TYR A 1 98 ? -8.182 12.397 -1.866 1.00 92.50 98 TYR A O 1
ATOM 802 N N . GLU A 1 99 ? -6.822 10.964 -2.907 1.00 92.69 99 GLU A N 1
ATOM 803 C CA . GLU A 1 99 ? -6.740 11.763 -4.133 1.00 92.69 99 GLU A CA 1
ATOM 804 C C . GLU A 1 99 ? -8.084 11.852 -4.875 1.00 92.69 99 GLU A C 1
ATOM 806 O O . GLU A 1 99 ? -8.454 12.926 -5.359 1.00 92.69 99 GLU A O 1
ATOM 811 N N . HIS A 1 100 ? -8.882 10.778 -4.884 1.00 93.25 100 HIS A N 1
ATOM 812 C CA . HIS A 1 100 ? -10.258 10.805 -5.404 1.00 93.25 100 HIS A CA 1
ATOM 813 C C . HIS A 1 100 ? -11.144 11.792 -4.645 1.00 93.25 100 HIS A C 1
ATOM 815 O O . HIS A 1 100 ? -11.922 12.518 -5.264 1.00 93.25 100 HIS A O 1
ATOM 821 N N . SER A 1 101 ? -10.960 11.925 -3.329 1.00 91.75 1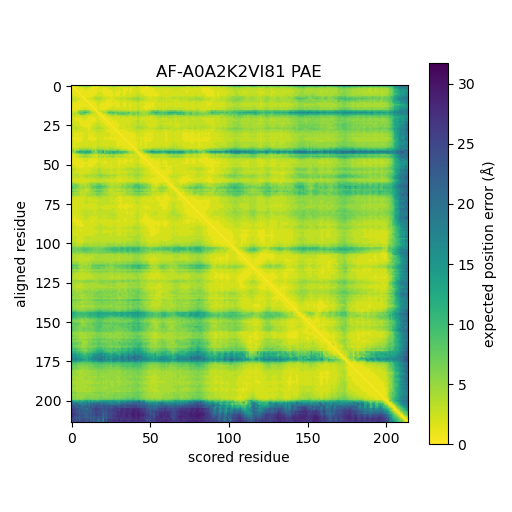01 SER A N 1
ATOM 822 C CA . SER A 1 101 ? -11.713 12.888 -2.517 1.00 91.75 101 SER A CA 1
ATOM 823 C C . SER A 1 101 ? -11.487 14.351 -2.932 1.00 91.75 101 SER A C 1
ATOM 825 O O . SER A 1 101 ? -12.380 15.182 -2.744 1.00 91.75 101 SER A O 1
ATOM 827 N N . LYS A 1 102 ? -10.336 14.658 -3.552 1.00 91.44 102 LYS A N 1
ATOM 828 C CA . LYS A 1 102 ? -10.014 15.969 -4.144 1.00 91.44 102 LYS A CA 1
ATOM 829 C C . LYS A 1 102 ? -10.541 16.123 -5.574 1.00 91.44 102 LYS A C 1
ATOM 831 O O . LYS A 1 102 ? -10.716 17.238 -6.052 1.00 91.44 102 LYS A O 1
ATOM 836 N N . HIS A 1 103 ? -10.836 15.011 -6.240 1.00 89.12 103 HIS A N 1
ATOM 837 C CA . HIS A 1 103 ? -11.279 14.936 -7.631 1.00 89.12 103 HIS A CA 1
ATOM 838 C C . HIS A 1 103 ? -12.654 14.262 -7.722 1.00 89.12 103 HIS A C 1
ATOM 840 O O . HIS A 1 103 ? -12.856 13.385 -8.555 1.00 89.12 103 HIS A O 1
ATOM 846 N N . LYS A 1 104 ? -13.621 14.668 -6.885 1.00 82.88 104 LYS A N 1
ATOM 847 C CA . LYS A 1 104 ? -14.919 13.971 -6.723 1.00 82.88 104 LYS A CA 1
ATOM 848 C C . LYS A 1 104 ? -15.717 13.767 -8.020 1.00 82.88 104 LYS A C 1
ATOM 850 O O . LYS A 1 104 ? -16.548 12.871 -8.083 1.00 82.88 104 LYS A O 1
ATOM 855 N N . ASN A 1 105 ? -15.459 14.580 -9.045 1.00 86.56 105 ASN A N 1
ATOM 856 C CA . ASN A 1 105 ? -16.092 14.478 -10.366 1.00 86.56 105 ASN A CA 1
ATOM 857 C C . ASN A 1 105 ? -15.414 13.448 -11.296 1.00 86.56 105 ASN A C 1
ATOM 859 O O . ASN A 1 105 ? -15.854 13.262 -12.430 1.00 86.56 105 ASN A O 1
ATOM 863 N N . ALA A 1 106 ? -14.317 12.822 -10.867 1.00 87.94 106 ALA A N 1
ATOM 864 C CA . ALA A 1 106 ? -13.683 11.720 -11.573 1.00 87.94 106 ALA A CA 1
ATOM 865 C C . ALA A 1 106 ? -14.421 10.420 -11.249 1.00 87.94 106 ALA A C 1
ATOM 867 O O . ALA A 1 106 ? -14.365 9.929 -10.124 1.00 87.94 106 ALA A O 1
ATOM 868 N N . ASP A 1 107 ? -15.106 9.858 -12.245 1.00 91.19 107 ASP A N 1
ATOM 869 C CA . ASP A 1 107 ? -15.716 8.534 -12.107 1.00 91.19 107 ASP A CA 1
ATOM 870 C C . ASP A 1 107 ? -14.633 7.453 -12.005 1.00 91.19 107 ASP A C 1
ATOM 872 O O . ASP A 1 107 ? -14.685 6.591 -11.135 1.00 91.19 107 ASP A O 1
ATOM 876 N N . ILE A 1 108 ? -13.584 7.570 -12.822 1.00 94.69 108 ILE A N 1
ATOM 877 C CA . ILE A 1 108 ? -12.394 6.725 -12.749 1.00 94.69 108 ILE A CA 1
ATOM 878 C C . ILE A 1 108 ? -11.176 7.602 -12.469 1.00 94.69 108 ILE A C 1
ATOM 880 O O . ILE A 1 108 ? -10.875 8.529 -13.230 1.00 94.69 108 ILE A O 1
ATOM 884 N N . LEU A 1 109 ? -10.464 7.280 -11.390 1.00 95.25 109 LEU A N 1
ATOM 885 C CA . LEU A 1 109 ? -9.165 7.846 -11.047 1.00 95.25 109 LEU A CA 1
ATOM 886 C C . LEU A 1 109 ? -8.110 6.744 -11.057 1.00 95.25 109 LEU A C 1
ATOM 888 O O . LEU A 1 109 ? -8.294 5.693 -10.443 1.00 95.25 109 LEU A O 1
ATOM 892 N N . ALA A 1 110 ? -6.990 7.024 -11.720 1.00 95.50 110 ALA A N 1
ATOM 893 C CA . ALA A 1 110 ? -5.786 6.213 -11.651 1.00 95.50 110 ALA A CA 1
ATOM 894 C C . ALA A 1 110 ? -4.691 6.979 -10.907 1.00 95.50 110 ALA A C 1
ATOM 896 O O . ALA A 1 110 ? -4.340 8.106 -11.268 1.00 95.50 110 ALA A O 1
ATOM 897 N N . LEU A 1 111 ? -4.14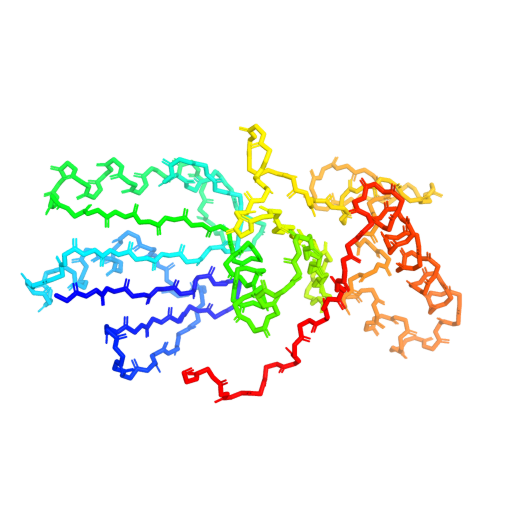1 6.357 -9.872 1.00 94.94 111 LEU A N 1
ATOM 898 C CA . LEU A 1 111 ?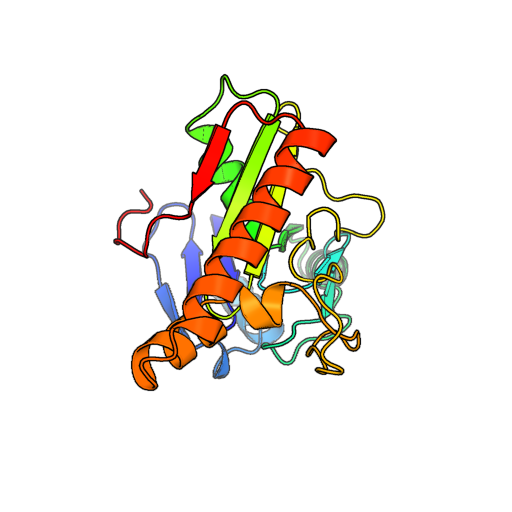 -2.991 6.859 -9.138 1.00 94.94 111 LEU A CA 1
ATOM 899 C C . LEU A 1 111 ? -1.767 6.040 -9.537 1.00 94.94 111 LEU A C 1
ATOM 901 O O . LEU A 1 111 ? -1.806 4.814 -9.466 1.00 94.94 111 LEU A O 1
ATOM 905 N N . PHE A 1 112 ? -0.678 6.714 -9.903 1.00 94.19 112 PHE A N 1
ATOM 906 C CA . PHE A 1 112 ? 0.631 6.086 -10.079 1.00 94.19 112 PHE A CA 1
ATOM 907 C C . PHE A 1 112 ? 1.591 6.572 -9.000 1.00 94.19 112 PHE A C 1
ATOM 909 O O . PHE A 1 112 ? 1.712 7.774 -8.743 1.00 94.19 112 PHE A O 1
ATOM 916 N N . TYR A 1 113 ? 2.313 5.633 -8.401 1.00 90.44 113 TYR A N 1
ATOM 917 C CA . TYR A 1 113 ? 3.319 5.903 -7.389 1.00 90.44 113 TYR A CA 1
ATOM 918 C C . TYR A 1 113 ? 4.701 5.501 -7.889 1.00 90.44 113 TYR A C 1
ATOM 920 O O . TYR A 1 113 ? 4.915 4.362 -8.294 1.00 90.44 113 TYR A O 1
ATOM 928 N N . ILE A 1 114 ? 5.639 6.447 -7.825 1.00 90.88 114 ILE A N 1
ATOM 929 C CA . ILE A 1 114 ? 7.058 6.237 -8.118 1.00 90.88 114 ILE A CA 1
ATOM 930 C C . ILE A 1 114 ? 7.828 6.616 -6.856 1.00 90.88 114 ILE A C 1
ATOM 932 O O . ILE A 1 114 ? 7.945 7.797 -6.527 1.00 90.88 114 ILE A O 1
ATOM 936 N N . GLY A 1 115 ? 8.349 5.616 -6.155 1.00 86.50 115 GLY A N 1
ATOM 937 C CA . GLY A 1 115 ? 9.145 5.788 -4.942 1.00 86.50 115 GLY A CA 1
ATOM 938 C C . GLY A 1 115 ? 10.229 4.727 -4.877 1.00 86.50 115 GLY A C 1
ATOM 939 O O . GLY A 1 115 ? 10.934 4.508 -5.855 1.00 86.50 115 GLY A O 1
ATOM 940 N N . THR A 1 116 ? 10.355 4.018 -3.755 1.00 83.25 116 THR A N 1
ATOM 941 C CA . THR A 1 116 ? 11.255 2.850 -3.670 1.00 83.25 116 THR A CA 1
ATOM 942 C C . THR A 1 116 ? 10.951 1.814 -4.762 1.00 83.25 116 THR A C 1
ATOM 944 O O . THR A 1 116 ? 11.872 1.181 -5.274 1.00 83.25 116 THR A O 1
ATOM 947 N N . GLY A 1 117 ? 9.672 1.682 -5.119 1.00 88.06 117 GLY A N 1
ATOM 948 C CA . GLY A 1 117 ? 9.155 0.838 -6.193 1.00 88.06 117 GLY A CA 1
ATOM 949 C C . GLY A 1 117 ? 8.290 1.621 -7.184 1.00 88.06 117 GLY A C 1
ATOM 950 O O . GLY A 1 117 ? 8.336 2.857 -7.221 1.00 88.06 117 GLY A O 1
ATOM 951 N N . PHE A 1 118 ? 7.495 0.896 -7.967 1.00 92.31 118 PHE A N 1
ATOM 952 C CA . PHE A 1 118 ? 6.497 1.453 -8.878 1.00 92.31 118 PHE A CA 1
ATOM 953 C C . PHE A 1 118 ? 5.162 0.732 -8.692 1.00 92.31 118 PHE A C 1
ATOM 955 O O . PHE A 1 118 ? 5.073 -0.472 -8.905 1.00 92.31 118 PHE A O 1
ATOM 962 N N . GLY A 1 119 ? 4.124 1.476 -8.317 1.00 91.94 119 GLY A N 1
ATOM 963 C CA . GLY A 1 119 ? 2.797 0.925 -8.047 1.00 91.94 119 GLY A CA 1
ATOM 964 C C . GLY A 1 119 ? 1.692 1.747 -8.693 1.00 91.94 119 GLY A C 1
ATOM 965 O O . GLY A 1 119 ? 1.900 2.899 -9.089 1.00 91.94 119 GLY A O 1
ATOM 966 N N . SER A 1 120 ? 0.494 1.173 -8.767 1.00 94.31 120 SER A N 1
ATOM 967 C CA . SER A 1 120 ? -0.707 1.931 -9.106 1.00 94.31 120 SER A CA 1
ATOM 968 C C . SER A 1 120 ? -1.920 1.479 -8.303 1.00 94.31 120 SER A C 1
ATOM 970 O O . SER A 1 120 ? -1.964 0.361 -7.804 1.00 94.31 120 SER A O 1
ATOM 972 N N . ALA A 1 121 ? -2.907 2.357 -8.185 1.00 95.31 121 ALA A N 1
ATOM 973 C CA . ALA A 1 121 ? -4.196 2.044 -7.586 1.00 95.31 121 ALA A CA 1
ATOM 974 C C . ALA A 1 121 ? -5.308 2.765 -8.345 1.00 95.31 121 ALA A C 1
ATOM 976 O O . ALA A 1 121 ? -5.095 3.832 -8.930 1.00 95.31 121 ALA A O 1
ATOM 977 N N . PHE A 1 122 ? -6.504 2.180 -8.330 1.00 95.56 122 PHE A N 1
ATOM 978 C CA . PHE A 1 122 ? -7.646 2.698 -9.076 1.00 95.56 122 PHE A CA 1
ATOM 979 C C . PHE A 1 122 ? -8.859 2.887 -8.180 1.00 95.56 122 PHE A C 1
ATOM 981 O O . PHE A 1 122 ? -9.177 2.040 -7.341 1.00 95.56 122 PHE A O 1
ATOM 988 N N . VAL A 1 123 ? -9.577 3.978 -8.420 1.00 95.88 123 VAL A N 1
ATOM 989 C CA . VAL A 1 123 ? -10.889 4.241 -7.829 1.00 95.88 123 VAL A CA 1
ATOM 990 C C . VAL A 1 123 ? -11.898 4.351 -8.962 1.00 95.88 123 VAL A C 1
ATOM 992 O O . VAL A 1 123 ? -11.693 5.132 -9.886 1.00 95.88 123 VAL A O 1
ATOM 995 N N . ILE A 1 124 ? -12.971 3.563 -8.890 1.00 94.88 124 ILE A N 1
ATOM 996 C CA . ILE A 1 124 ? -14.068 3.526 -9.862 1.00 94.88 124 ILE A CA 1
ATOM 997 C C . ILE A 1 124 ? -15.368 3.812 -9.114 1.00 94.88 124 ILE A C 1
ATOM 999 O O . ILE A 1 124 ? -15.696 3.128 -8.142 1.00 94.88 124 ILE A O 1
ATOM 1003 N N . SER A 1 125 ? -16.084 4.851 -9.536 1.00 92.44 125 SER A N 1
ATOM 1004 C CA . SER A 1 125 ? -17.323 5.340 -8.926 1.00 92.44 125 SER A CA 1
ATOM 1005 C C . SER A 1 125 ? -17.207 5.493 -7.400 1.00 92.44 125 SER A C 1
ATOM 1007 O O . SER A 1 125 ? -18.057 5.040 -6.631 1.00 92.44 125 SER A O 1
ATOM 1009 N N . GLY A 1 126 ? -16.092 6.083 -6.951 1.00 91.38 126 GLY A N 1
ATOM 1010 C CA . GLY A 1 126 ? -15.786 6.319 -5.534 1.00 91.38 126 GLY A CA 1
ATOM 1011 C C . GLY A 1 126 ? -15.384 5.080 -4.725 1.00 91.38 126 GLY A C 1
ATOM 1012 O O . GLY A 1 126 ? -15.264 5.166 -3.504 1.00 91.38 126 GLY A O 1
ATOM 1013 N N . LYS A 1 127 ? -15.171 3.922 -5.364 1.00 93.62 127 LYS A N 1
ATOM 1014 C CA . LYS A 1 127 ? -14.755 2.676 -4.701 1.00 93.62 127 LYS A CA 1
ATOM 1015 C C . LYS A 1 127 ? -13.394 2.211 -5.205 1.00 93.62 127 LYS A C 1
ATOM 1017 O O . LYS A 1 127 ? -13.139 2.218 -6.404 1.00 93.62 127 LYS A O 1
ATOM 1022 N N . ILE A 1 128 ? -12.541 1.749 -4.293 1.00 94.94 128 ILE A N 1
ATOM 1023 C CA . ILE A 1 128 ? -11.260 1.122 -4.650 1.00 94.94 128 ILE A CA 1
ATOM 1024 C C . ILE A 1 128 ? -11.520 -0.127 -5.497 1.00 94.94 128 ILE A C 1
ATOM 1026 O O . ILE A 1 128 ? -12.281 -1.015 -5.090 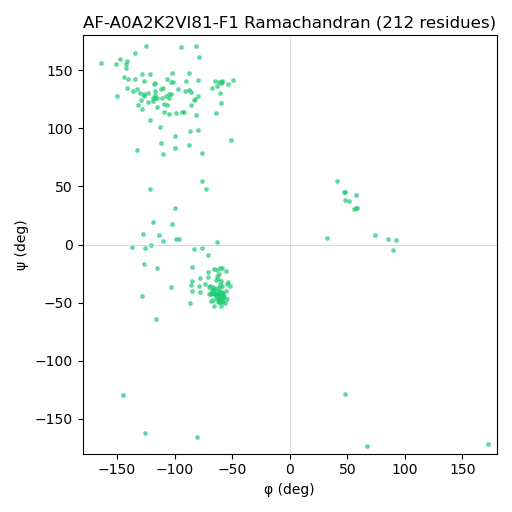1.00 94.94 128 ILE A O 1
ATOM 1030 N N . LEU A 1 129 ? -10.831 -0.231 -6.630 1.00 95.50 129 LEU A N 1
ATOM 1031 C CA . LEU A 1 129 ? -10.742 -1.466 -7.393 1.00 95.50 129 LEU A CA 1
ATOM 1032 C C . LEU A 1 129 ? -9.697 -2.383 -6.750 1.00 95.50 129 LEU A C 1
ATOM 1034 O O . LEU A 1 129 ? -8.506 -2.247 -6.994 1.00 95.50 129 LEU A O 1
ATOM 1038 N N . ARG A 1 130 ? -10.154 -3.345 -5.945 1.00 93.38 130 ARG A N 1
ATOM 1039 C CA . ARG A 1 130 ? -9.282 -4.341 -5.291 1.00 93.38 130 ARG A CA 1
ATOM 1040 C C . ARG A 1 130 ? -8.981 -5.551 -6.180 1.00 93.38 130 ARG A C 1
ATOM 1042 O O . ARG A 1 130 ? -7.927 -6.177 -6.089 1.00 93.38 130 ARG A O 1
ATOM 1049 N N . GLY A 1 131 ? -9.926 -5.916 -7.045 1.00 92.56 131 GLY A N 1
ATOM 1050 C CA . GLY A 1 131 ? -9.933 -7.234 -7.685 1.00 92.56 131 GLY A CA 1
ATOM 1051 C C . GLY A 1 131 ? -10.200 -8.363 -6.678 1.00 92.56 131 GLY A C 1
ATOM 1052 O O . GLY A 1 131 ? -10.508 -8.118 -5.513 1.00 92.56 131 GLY A O 1
ATOM 1053 N N . LYS A 1 132 ? -10.096 -9.618 -7.130 1.00 90.31 132 LYS A N 1
ATOM 1054 C CA . LYS A 1 132 ? -10.439 -10.811 -6.328 1.00 90.31 132 LYS A CA 1
ATOM 1055 C C . LYS A 1 132 ? -9.578 -10.967 -5.067 1.00 90.31 132 LYS A C 1
ATOM 1057 O O . LYS A 1 132 ? -10.085 -11.336 -4.009 1.00 90.31 132 LYS A O 1
ATOM 1062 N N . ASP A 1 133 ? -8.281 -10.695 -5.194 1.00 85.88 133 ASP A N 1
ATOM 1063 C CA . ASP A 1 133 ? -7.273 -10.985 -4.167 1.00 85.88 133 ASP A CA 1
ATOM 1064 C C . ASP A 1 133 ? -6.553 -9.728 -3.647 1.00 85.88 133 ASP A C 1
ATOM 1066 O O . ASP A 1 133 ? -5.492 -9.838 -3.041 1.00 85.88 133 ASP A O 1
ATOM 1070 N N . ASN A 1 134 ? -7.154 -8.547 -3.850 1.00 89.50 134 ASN A N 1
ATOM 1071 C CA . ASN A 1 134 ? -6.583 -7.237 -3.510 1.00 89.50 134 ASN A CA 1
ATOM 1072 C C . ASN A 1 134 ? -5.224 -6.954 -4.182 1.00 89.50 134 ASN A C 1
ATOM 1074 O O . ASN A 1 134 ? -4.293 -6.482 -3.540 1.00 89.50 134 ASN A O 1
ATOM 1078 N N . ILE A 1 135 ? -5.115 -7.297 -5.469 1.00 88.94 135 ILE A N 1
ATOM 1079 C CA . ILE A 1 135 ? -3.905 -7.126 -6.298 1.00 88.94 135 ILE A CA 1
ATOM 1080 C C . ILE A 1 135 ? -4.190 -6.381 -7.613 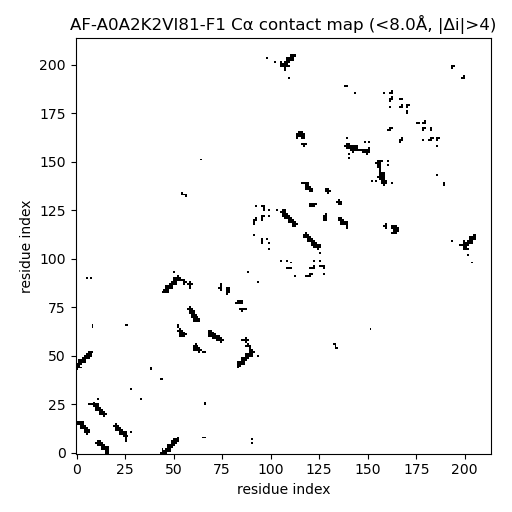1.00 88.94 135 ILE A C 1
ATOM 1082 O O . ILE A 1 135 ? -3.365 -6.365 -8.528 1.00 88.94 135 ILE A O 1
ATOM 1086 N N . ALA A 1 136 ? -5.395 -5.829 -7.781 1.00 92.88 136 ALA A N 1
ATOM 1087 C CA . ALA A 1 136 ? -5.680 -5.000 -8.946 1.00 92.88 136 ALA A CA 1
ATOM 1088 C C . ALA A 1 136 ? -4.856 -3.706 -8.863 1.00 92.88 136 ALA A C 1
ATOM 1090 O O . ALA A 1 136 ? -4.802 -3.080 -7.813 1.00 92.88 136 ALA A O 1
ATOM 1091 N N . GLY A 1 137 ? -4.223 -3.308 -9.969 1.00 90.19 137 GLY A N 1
ATOM 1092 C CA . GLY A 1 137 ? -3.318 -2.151 -9.975 1.00 90.19 137 GLY A CA 1
ATOM 1093 C C . GLY A 1 137 ? -1.848 -2.462 -9.724 1.00 90.19 137 GLY A C 1
ATOM 1094 O O . GLY A 1 137 ? -1.027 -1.553 -9.788 1.00 90.19 137 GLY A O 1
ATOM 1095 N N . GLU A 1 138 ? -1.461 -3.730 -9.602 1.00 91.38 138 GLU A N 1
ATOM 1096 C CA . GLU A 1 138 ? -0.051 -4.153 -9.563 1.00 91.38 138 GLU A CA 1
ATOM 1097 C C . GLU A 1 138 ? 0.645 -4.060 -10.947 1.00 91.38 138 GLU A C 1
ATOM 1099 O O . GLU A 1 138 ? 1.305 -4.993 -11.411 1.00 91.38 138 GLU A O 1
ATOM 1104 N N . ILE A 1 139 ? 0.484 -2.927 -11.648 1.00 93.56 139 ILE A N 1
ATOM 1105 C CA . ILE A 1 139 ? 1.019 -2.678 -12.999 1.00 93.56 139 ILE A CA 1
ATOM 1106 C C . ILE A 1 139 ? 2.543 -2.687 -13.011 1.00 93.56 139 ILE A C 1
ATOM 1108 O O . ILE A 1 139 ? 3.141 -3.113 -13.999 1.00 93.56 139 ILE A O 1
ATOM 1112 N N . GLY A 1 140 ? 3.185 -2.296 -11.909 1.00 93.50 140 GLY A N 1
ATOM 1113 C CA . GLY A 1 140 ? 4.637 -2.384 -11.780 1.00 93.50 140 GLY A CA 1
ATOM 1114 C C . GLY A 1 140 ? 5.186 -3.801 -11.903 1.00 93.50 140 GLY A C 1
ATOM 1115 O O . GLY A 1 140 ? 6.342 -3.974 -12.276 1.00 93.50 140 GLY A O 1
ATOM 1116 N N . HIS A 1 141 ? 4.359 -4.824 -11.695 1.00 93.75 141 HIS A N 1
ATOM 1117 C CA . HIS A 1 141 ? 4.755 -6.217 -11.859 1.00 93.75 141 HIS A CA 1
ATOM 1118 C C . HIS A 1 141 ? 4.260 -6.848 -13.169 1.00 93.75 141 HIS A C 1
ATOM 1120 O O . HIS A 1 141 ? 4.223 -8.074 -13.302 1.00 93.75 141 HIS A O 1
ATOM 1126 N N . THR A 1 142 ? 3.865 -6.025 -14.143 1.00 93.62 142 THR A N 1
ATOM 1127 C CA . THR A 1 142 ? 3.636 -6.482 -15.518 1.00 93.62 142 THR A CA 1
ATOM 1128 C C . THR A 1 142 ? 4.971 -6.618 -16.259 1.00 93.62 142 THR A C 1
ATOM 1130 O O . THR A 1 142 ? 5.860 -5.788 -16.048 1.00 93.62 142 THR A O 1
ATOM 1133 N N . PRO A 1 143 ? 5.148 -7.650 -17.106 1.00 93.69 143 PRO A N 1
ATOM 1134 C CA . PRO A 1 143 ? 6.335 -7.765 -17.948 1.00 93.69 143 PRO A CA 1
ATOM 1135 C C . PRO A 1 143 ? 6.416 -6.602 -18.941 1.00 93.69 143 PRO A C 1
ATOM 1137 O O . PRO A 1 143 ? 5.412 -6.270 -19.574 1.00 93.69 143 PRO A O 1
ATOM 1140 N N . PHE A 1 144 ? 7.603 -6.017 -19.110 1.00 91.69 144 PHE A N 1
ATOM 1141 C CA . PHE A 1 144 ? 7.819 -4.916 -20.057 1.00 91.69 144 PHE A CA 1
ATOM 1142 C C . PHE A 1 144 ? 8.792 -5.270 -21.184 1.00 91.69 144 PHE A C 1
ATOM 1144 O O . PHE A 1 144 ? 8.406 -5.307 -22.352 1.00 91.69 144 PHE A O 1
ATOM 1151 N N . ARG A 1 145 ? 10.061 -5.533 -20.855 1.00 86.81 145 ARG A N 1
ATOM 1152 C CA . ARG A 1 145 ? 11.115 -5.841 -21.831 1.00 86.81 145 ARG A CA 1
ATOM 1153 C C . ARG A 1 145 ? 11.957 -6.998 -21.352 1.00 86.81 145 ARG A C 1
ATOM 1155 O O . ARG A 1 145 ? 12.441 -6.963 -20.229 1.00 86.81 145 ARG A O 1
ATOM 1162 N N . LYS A 1 146 ? 12.180 -7.969 -22.238 1.00 88.88 146 LYS A N 1
ATOM 1163 C CA . LYS A 1 146 ? 13.010 -9.124 -21.922 1.00 88.88 146 LYS A CA 1
ATOM 1164 C C . LYS A 1 146 ? 14.452 -8.689 -21.661 1.00 88.88 146 LYS A C 1
ATOM 1166 O O . LYS A 1 146 ? 15.124 -8.219 -22.580 1.00 88.88 146 LYS A O 1
ATOM 1171 N N . LYS A 1 147 ? 14.897 -8.846 -20.420 1.00 86.50 147 LYS A N 1
ATOM 1172 C CA . LYS A 1 147 ? 16.251 -8.535 -19.949 1.00 86.50 147 LYS A CA 1
ATOM 1173 C C . LYS A 1 147 ? 16.815 -9.615 -19.033 1.00 86.50 147 LYS A C 1
ATOM 1175 O O . LYS A 1 147 ? 17.959 -9.490 -18.602 1.00 86.50 147 LYS A O 1
ATOM 1180 N N . ASP A 1 148 ? 16.021 -10.646 -18.744 1.00 90.50 148 ASP A N 1
ATOM 1181 C CA . ASP A 1 148 ? 16.362 -11.726 -17.825 1.00 90.50 148 ASP A CA 1
ATOM 1182 C C . ASP A 1 148 ? 16.700 -11.192 -16.413 1.00 90.50 148 ASP A C 1
ATOM 1184 O O . ASP A 1 148 ? 17.510 -11.762 -15.677 1.00 90.50 148 ASP A O 1
ATOM 1188 N N . LEU A 1 149 ? 16.061 -10.080 -16.017 1.00 90.31 149 LEU A N 1
ATOM 1189 C CA . LEU A 1 149 ? 16.219 -9.469 -14.699 1.00 90.31 149 LEU A CA 1
ATOM 1190 C C . LEU A 1 149 ? 15.180 -10.015 -13.720 1.00 90.31 149 LEU A C 1
ATOM 1192 O O . LEU A 1 149 ? 13.979 -10.018 -13.990 1.00 90.31 149 LEU A O 1
ATOM 1196 N N . LYS A 1 150 ? 15.642 -10.412 -12.532 1.00 93.00 150 LYS A N 1
ATOM 1197 C CA . LYS A 1 150 ? 14.783 -10.928 -11.460 1.00 93.00 150 LYS A CA 1
ATOM 1198 C C . LYS A 1 150 ? 14.149 -9.780 -10.676 1.00 93.00 150 LYS A C 1
ATOM 1200 O O . LYS A 1 150 ? 14.847 -8.929 -10.126 1.00 93.00 150 LYS A O 1
ATOM 1205 N N . CYS A 1 151 ? 12.824 -9.783 -10.574 1.00 90.88 151 CYS A N 1
ATOM 1206 C CA . CYS A 1 151 ? 12.087 -8.887 -9.691 1.00 90.88 151 CYS A CA 1
ATOM 1207 C C . CYS A 1 151 ? 11.948 -9.499 -8.292 1.00 90.88 151 CYS A C 1
ATOM 1209 O O . CYS A 1 151 ? 11.778 -10.709 -8.144 1.00 90.88 151 CYS A O 1
ATOM 1211 N N . GLY A 1 152 ? 11.923 -8.652 -7.259 1.00 85.06 152 GLY A N 1
ATOM 1212 C CA . GLY A 1 152 ? 11.671 -9.080 -5.878 1.00 85.06 152 GLY A CA 1
ATOM 1213 C C . GLY A 1 152 ? 10.321 -9.783 -5.678 1.00 85.06 152 GLY A C 1
ATOM 1214 O O . GLY A 1 152 ? 10.172 -10.542 -4.729 1.00 85.06 152 GLY A O 1
ATOM 1215 N N . CYS A 1 153 ? 9.356 -9.599 -6.590 1.00 85.62 153 CYS A N 1
ATOM 1216 C CA . CYS A 1 153 ? 8.087 -10.335 -6.570 1.00 85.62 153 CYS A CA 1
ATOM 1217 C C . CYS A 1 153 ? 8.189 -11.794 -7.070 1.00 85.62 153 CYS A C 1
ATOM 1219 O O . CYS A 1 153 ? 7.182 -12.498 -7.088 1.00 85.62 153 CYS A O 1
ATOM 1221 N N . GLY A 1 154 ? 9.368 -12.244 -7.521 1.00 87.50 154 GLY A N 1
ATOM 1222 C CA . GLY A 1 154 ? 9.613 -13.601 -8.030 1.00 87.50 154 GLY A CA 1
ATOM 1223 C C . GLY A 1 154 ? 9.380 -13.791 -9.535 1.00 87.50 154 GLY A C 1
ATOM 1224 O O . GLY A 1 154 ? 9.660 -14.866 -10.058 1.00 87.50 154 GLY A O 1
ATOM 1225 N N . ARG A 1 155 ? 8.891 -12.761 -10.237 1.00 90.50 155 ARG A N 1
ATOM 1226 C CA . ARG A 1 155 ? 8.765 -12.729 -11.706 1.00 90.50 155 ARG A CA 1
ATOM 1227 C C . ARG A 1 155 ? 9.975 -12.071 -12.367 1.00 90.50 155 ARG A C 1
ATOM 1229 O O . ARG A 1 155 ? 10.782 -11.428 -11.696 1.00 90.50 155 ARG A O 1
ATOM 1236 N N . ASP A 1 156 ? 10.038 -12.189 -13.686 1.00 94.12 156 ASP A N 1
ATOM 1237 C CA . ASP A 1 156 ? 11.092 -11.597 -14.505 1.00 94.12 156 ASP A CA 1
ATOM 1238 C C . ASP A 1 156 ? 10.595 -10.340 -15.206 1.00 94.12 156 ASP A C 1
ATOM 1240 O O . ASP A 1 156 ? 9.420 -10.240 -15.566 1.00 94.12 156 ASP A O 1
ATOM 1244 N N . ASP A 1 157 ? 11.511 -9.393 -15.404 1.00 94.12 157 ASP A N 1
ATOM 1245 C CA . ASP A 1 157 ? 11.331 -8.268 -16.323 1.00 94.12 157 ASP A CA 1
ATOM 1246 C C . ASP A 1 157 ? 10.105 -7.387 -16.024 1.00 94.12 157 ASP A C 1
ATOM 1248 O O . ASP A 1 157 ? 9.486 -6.790 -16.914 1.00 94.12 157 ASP A O 1
ATOM 1252 N N . CYS A 1 158 ? 9.768 -7.296 -14.735 1.00 95.81 158 CYS A N 1
ATOM 1253 C CA . CYS A 1 158 ? 8.734 -6.412 -14.222 1.00 95.81 158 CYS A CA 1
ATOM 1254 C C . CYS A 1 158 ? 9.054 -4.950 -14.537 1.00 95.81 158 CYS A C 1
ATOM 1256 O O . CYS A 1 158 ? 10.177 -4.485 -14.331 1.00 95.81 158 CYS A O 1
ATOM 1258 N N . LEU A 1 159 ? 8.029 -4.200 -14.930 1.00 95.38 159 LEU A N 1
ATOM 1259 C CA . LEU A 1 159 ? 8.111 -2.774 -15.224 1.00 95.38 159 LEU A CA 1
ATOM 1260 C C . LEU A 1 159 ? 8.756 -1.944 -14.092 1.00 95.38 159 LEU A C 1
ATOM 1262 O O . LEU A 1 159 ? 9.527 -1.025 -14.355 1.00 95.38 159 LEU A O 1
ATOM 1266 N N . GLU A 1 160 ? 8.523 -2.297 -12.827 1.00 94.19 160 GLU A N 1
ATOM 1267 C CA . GLU A 1 160 ? 9.128 -1.659 -11.648 1.00 94.19 160 GLU A CA 1
ATOM 1268 C C . GLU A 1 160 ? 10.664 -1.603 -11.695 1.00 94.19 160 GLU A C 1
ATOM 1270 O O . GLU A 1 160 ? 11.265 -0.635 -11.215 1.00 94.19 160 GLU A O 1
ATOM 1275 N N . LEU A 1 161 ? 11.306 -2.603 -12.308 1.00 92.50 161 LEU A N 1
ATOM 1276 C CA . LEU A 1 161 ? 12.764 -2.666 -12.425 1.00 92.50 161 LEU A CA 1
ATOM 1277 C C . LEU A 1 161 ? 13.336 -1.503 -13.244 1.00 92.50 161 LEU A C 1
ATOM 1279 O O . LEU A 1 161 ? 14.499 -1.159 -13.062 1.00 92.50 161 LEU A O 1
ATOM 1283 N N . CYS A 1 162 ? 12.520 -0.877 -14.099 1.00 92.44 162 CYS A N 1
ATOM 1284 C CA . CYS A 1 162 ? 12.917 0.271 -14.911 1.00 92.44 162 CYS A CA 1
ATOM 1285 C C . CYS A 1 162 ? 12.173 1.573 -14.574 1.00 92.44 162 CYS A C 1
ATOM 1287 O O . CYS A 1 162 ? 12.697 2.636 -14.881 1.00 92.44 162 CYS A O 1
ATOM 1289 N N . VAL A 1 163 ? 11.005 1.525 -13.915 1.00 93.25 163 VAL A N 1
ATOM 1290 C CA . VAL A 1 163 ? 10.156 2.713 -13.643 1.00 93.25 163 VAL A CA 1
ATOM 1291 C C . VAL A 1 163 ? 10.131 3.120 -12.156 1.00 93.25 163 VAL A C 1
ATOM 1293 O O . VAL A 1 163 ? 9.447 4.063 -11.761 1.00 93.25 163 VAL A O 1
ATOM 1296 N N . SER A 1 164 ? 10.893 2.450 -11.289 1.00 91.19 164 SER A N 1
ATOM 1297 C CA . SER A 1 164 ? 10.996 2.824 -9.870 1.00 91.19 164 SER A CA 1
ATOM 1298 C C . SER A 1 164 ? 11.937 4.009 -9.625 1.00 91.19 164 SER A C 1
ATOM 1300 O O . SER A 1 164 ? 12.823 4.320 -10.421 1.00 91.19 164 SER A O 1
ATOM 1302 N N . GLY A 1 165 ? 11.812 4.651 -8.463 1.00 87.62 165 GLY A N 1
ATOM 1303 C CA . GLY A 1 165 ? 12.775 5.657 -8.009 1.00 87.62 165 GLY A CA 1
ATOM 1304 C C . GLY A 1 165 ? 14.181 5.087 -7.793 1.00 87.62 165 GLY A C 1
ATOM 1305 O O . GLY A 1 165 ? 15.153 5.814 -7.980 1.00 87.62 165 GLY A O 1
ATOM 1306 N N . LYS A 1 166 ? 14.314 3.786 -7.481 1.00 85.44 166 LYS A N 1
ATOM 1307 C CA . LYS A 1 166 ? 15.611 3.083 -7.489 1.00 85.44 166 LYS A CA 1
ATOM 1308 C C . LYS A 1 166 ? 16.242 3.094 -8.885 1.00 85.44 166 LYS A C 1
ATOM 1310 O O . LYS A 1 166 ? 17.404 3.474 -9.011 1.00 85.44 166 LYS A O 1
ATOM 1315 N N . ALA A 1 167 ? 15.473 2.735 -9.916 1.00 85.88 167 ALA A N 1
ATOM 1316 C CA . ALA A 1 167 ? 15.932 2.764 -11.306 1.00 85.88 167 ALA A CA 1
ATOM 1317 C C . ALA A 1 167 ? 16.294 4.190 -11.751 1.00 85.88 167 ALA A C 1
ATOM 1319 O O . ALA A 1 167 ? 17.360 4.420 -12.322 1.00 85.88 167 ALA A O 1
ATOM 1320 N N . LEU A 1 168 ? 15.450 5.165 -11.399 1.00 85.44 168 LEU A N 1
ATOM 1321 C CA . LEU A 1 168 ? 15.685 6.572 -11.709 1.00 85.44 168 LEU A CA 1
ATOM 1322 C C . LEU A 1 168 ? 16.984 7.083 -11.079 1.00 85.44 168 LEU A C 1
ATOM 1324 O O . LEU A 1 168 ? 17.801 7.689 -11.769 1.00 85.44 168 LEU A O 1
ATOM 1328 N N . LYS A 1 169 ? 17.202 6.809 -9.787 1.00 84.50 169 LYS A N 1
ATOM 1329 C CA . LYS A 1 169 ? 18.415 7.216 -9.071 1.00 84.50 169 LYS A CA 1
ATOM 1330 C C . LYS A 1 169 ? 19.672 6.658 -9.745 1.00 84.50 169 LYS A C 1
ATOM 1332 O O . LYS A 1 169 ? 20.571 7.436 -10.046 1.00 84.50 169 LYS A O 1
ATOM 1337 N N . GLY A 1 170 ? 19.685 5.361 -10.065 1.00 77.06 170 GLY A N 1
ATOM 1338 C CA . GLY A 1 170 ? 20.793 4.744 -10.798 1.00 77.06 170 GLY A CA 1
ATOM 1339 C C . GLY A 1 170 ? 21.049 5.419 -12.151 1.00 77.06 170 GLY A C 1
ATOM 1340 O O . GLY A 1 170 ? 22.184 5.766 -12.459 1.00 77.06 170 GLY A O 1
ATOM 1341 N N . SER A 1 171 ? 19.999 5.704 -12.929 1.00 78.31 171 SER A N 1
ATOM 1342 C CA . SER A 1 171 ? 20.149 6.333 -14.254 1.00 78.31 171 SER A CA 1
ATOM 1343 C C . SER A 1 171 ? 20.821 7.714 -14.215 1.00 78.31 171 SER A C 1
ATOM 1345 O O . SER A 1 171 ? 21.573 8.072 -15.123 1.00 78.31 171 SER A O 1
ATOM 1347 N N . PHE A 1 172 ? 20.583 8.497 -13.157 1.00 76.75 172 PHE A N 1
ATOM 1348 C CA . PHE A 1 172 ? 21.197 9.814 -12.992 1.00 76.75 172 PHE A CA 1
ATOM 1349 C C . PHE A 1 172 ? 22.586 9.745 -12.362 1.00 76.75 172 PHE A C 1
ATOM 1351 O O . PHE A 1 172 ? 23.467 10.468 -12.820 1.00 76.75 172 PHE A O 1
ATOM 1358 N N . GLU A 1 173 ? 22.799 8.881 -11.365 1.00 79.44 173 GLU A N 1
ATOM 1359 C CA . GLU A 1 173 ? 24.115 8.701 -10.732 1.00 79.44 173 GLU A CA 1
ATOM 1360 C C . GLU A 1 173 ? 25.182 8.262 -11.742 1.00 79.44 173 GLU A C 1
ATOM 1362 O O . GLU A 1 173 ? 26.319 8.722 -11.665 1.00 79.44 173 GLU A O 1
ATOM 1367 N N . TYR A 1 174 ? 24.807 7.438 -12.723 1.00 76.06 174 TYR A N 1
ATOM 1368 C CA . TYR A 1 174 ? 25.723 6.943 -13.755 1.00 76.06 174 TYR A CA 1
ATOM 1369 C C . TYR A 1 174 ? 25.649 7.708 -15.086 1.00 76.06 174 TYR A C 1
ATOM 1371 O O . TYR A 1 174 ? 26.315 7.313 -16.039 1.00 76.06 174 TYR A O 1
ATOM 1379 N N . ALA A 1 175 ? 24.858 8.789 -15.167 1.00 80.12 175 ALA A N 1
ATOM 1380 C CA . ALA A 1 175 ? 24.596 9.538 -16.405 1.00 80.12 175 ALA A CA 1
ATOM 1381 C C . ALA A 1 175 ? 24.231 8.634 -17.607 1.00 80.12 175 ALA A C 1
ATOM 1383 O O . ALA A 1 175 ? 24.632 8.884 -18.743 1.00 80.12 175 ALA A O 1
ATOM 1384 N N . ASP A 1 176 ? 23.457 7.579 -17.351 1.00 85.94 176 ASP A N 1
ATOM 1385 C CA . ASP A 1 176 ? 23.103 6.567 -18.342 1.00 85.94 176 ASP A CA 1
ATOM 1386 C C . ASP A 1 176 ? 21.857 7.003 -19.130 1.00 85.94 176 ASP A C 1
ATOM 1388 O O . ASP A 1 176 ? 20.712 6.854 -18.690 1.00 85.94 176 ASP A O 1
ATOM 1392 N N . GLU A 1 177 ? 22.081 7.566 -20.319 1.00 89.12 177 GLU A N 1
ATOM 1393 C CA . GLU A 1 177 ? 21.011 8.002 -21.222 1.00 89.12 177 GLU A CA 1
ATOM 1394 C C . GLU A 1 177 ? 20.116 6.848 -21.700 1.00 89.12 177 GLU A C 1
ATOM 1396 O O . GLU A 1 177 ? 18.922 7.053 -21.937 1.00 89.12 177 GLU A O 1
ATOM 1401 N N . ALA A 1 178 ? 20.646 5.624 -21.801 1.00 88.50 178 ALA A N 1
ATOM 1402 C CA . ALA A 1 178 ? 19.842 4.465 -22.168 1.00 88.50 178 ALA A CA 1
ATOM 1403 C C . ALA A 1 178 ? 18.879 4.094 -21.033 1.00 88.50 178 ALA A C 1
ATOM 1405 O O . ALA A 1 178 ? 17.695 3.866 -21.292 1.00 88.50 178 ALA A O 1
ATOM 1406 N N . ALA A 1 179 ? 19.346 4.120 -19.781 1.00 87.06 179 ALA A N 1
ATOM 1407 C CA . ALA A 1 179 ? 18.502 3.894 -18.609 1.00 87.06 179 ALA A CA 1
ATOM 1408 C C . ALA A 1 179 ? 17.431 4.985 -18.439 1.00 87.06 179 ALA A C 1
ATOM 1410 O O . ALA A 1 179 ? 16.277 4.674 -18.142 1.00 87.06 179 ALA A O 1
ATOM 1411 N N . LYS A 1 180 ? 17.763 6.262 -18.683 1.00 89.38 180 LYS A N 1
ATOM 1412 C CA . LYS A 1 180 ? 16.774 7.359 -18.661 1.00 89.38 180 LYS A CA 1
ATOM 1413 C C . LYS A 1 180 ? 15.704 7.183 -19.733 1.00 89.38 180 LYS A C 1
ATOM 1415 O O . LYS A 1 180 ? 14.514 7.333 -19.454 1.00 89.38 180 LYS A O 1
ATOM 1420 N N . LYS A 1 181 ? 16.119 6.859 -20.961 1.00 91.81 181 LYS A N 1
ATOM 1421 C CA . LYS A 1 181 ? 15.194 6.581 -22.063 1.00 91.81 181 LYS A CA 1
ATOM 1422 C C . LYS A 1 181 ? 14.276 5.416 -21.713 1.00 91.81 181 LYS A C 1
ATOM 1424 O O . LYS A 1 181 ? 13.067 5.521 -21.891 1.00 91.81 181 LYS A O 1
ATOM 1429 N N . GLU A 1 182 ? 14.831 4.339 -21.173 1.00 91.44 182 GLU A N 1
ATOM 1430 C CA . GLU A 1 182 ? 14.044 3.182 -20.771 1.00 91.44 182 GLU A CA 1
ATOM 1431 C C . GLU A 1 182 ? 13.044 3.506 -19.658 1.00 91.44 182 GLU A C 1
ATOM 1433 O O . GLU A 1 182 ? 11.892 3.089 -19.749 1.00 91.44 182 GLU A O 1
ATOM 1438 N N . PHE A 1 183 ? 13.445 4.281 -18.647 1.00 92.50 183 PHE A N 1
ATOM 1439 C CA . PHE A 1 183 ? 12.537 4.749 -17.600 1.00 92.50 183 PHE A CA 1
ATOM 1440 C C . PHE A 1 183 ? 11.325 5.474 -18.205 1.00 92.50 183 PHE A C 1
ATOM 1442 O O . PHE A 1 183 ? 10.181 5.191 -17.846 1.00 92.50 183 PHE A O 1
ATOM 1449 N N . LEU A 1 184 ? 11.561 6.390 -19.153 1.00 93.00 184 LEU A N 1
ATOM 1450 C CA . LEU A 1 184 ? 10.495 7.137 -19.827 1.00 93.00 184 LEU A CA 1
ATOM 1451 C C . LEU A 1 184 ? 9.610 6.235 -20.694 1.00 93.00 184 LEU A C 1
ATOM 1453 O O . LEU A 1 184 ? 8.390 6.386 -20.678 1.00 93.00 184 LEU A O 1
ATOM 1457 N N . GLU A 1 185 ? 10.198 5.286 -21.423 1.00 94.88 185 GLU A N 1
ATOM 1458 C CA . GLU A 1 185 ? 9.459 4.319 -22.242 1.00 94.88 185 GLU A CA 1
ATOM 1459 C C . GLU A 1 185 ? 8.595 3.389 -21.382 1.00 94.88 185 GLU A C 1
ATOM 1461 O O . GLU A 1 185 ? 7.434 3.147 -21.715 1.00 94.88 185 GLU A O 1
ATOM 1466 N N . GLY A 1 186 ? 9.123 2.909 -20.256 1.00 94.75 186 GLY A N 1
ATOM 1467 C CA . GLY A 1 186 ? 8.374 2.097 -19.302 1.00 94.75 186 GLY A CA 1
ATOM 1468 C C . GLY A 1 186 ? 7.237 2.886 -18.649 1.00 94.75 186 GLY A C 1
ATOM 1469 O O . GLY A 1 186 ? 6.109 2.399 -18.547 1.00 94.75 186 GLY A O 1
ATOM 1470 N N . LEU A 1 187 ? 7.490 4.139 -18.264 1.00 93.94 187 LEU A N 1
ATOM 1471 C CA . LEU A 1 187 ? 6.446 5.008 -17.729 1.00 93.94 187 LEU A CA 1
ATOM 1472 C C . LEU A 1 187 ? 5.343 5.248 -18.769 1.00 93.94 187 LEU A C 1
ATOM 1474 O O . LEU A 1 187 ? 4.163 5.087 -18.461 1.00 93.94 187 LEU A O 1
ATOM 1478 N N . ALA A 1 188 ? 5.713 5.561 -20.013 1.00 94.62 188 ALA A N 1
ATOM 1479 C CA . ALA A 1 188 ? 4.762 5.724 -21.108 1.00 94.62 188 ALA A CA 1
ATOM 1480 C C . ALA A 1 188 ? 3.947 4.445 -21.347 1.00 94.62 188 ALA A C 1
ATOM 1482 O O . ALA A 1 188 ? 2.733 4.525 -21.530 1.00 94.62 188 ALA A O 1
ATOM 1483 N N . PHE A 1 189 ? 4.577 3.269 -21.275 1.00 95.50 189 PHE A N 1
ATOM 1484 C CA . PHE A 1 189 ? 3.897 1.979 -21.371 1.00 95.50 189 PHE A CA 1
ATOM 1485 C C . PHE A 1 189 ? 2.859 1.780 -20.255 1.00 95.50 189 PHE A C 1
ATOM 1487 O O . PHE A 1 189 ? 1.720 1.409 -20.549 1.00 95.50 189 PHE A O 1
ATOM 1494 N N . ALA A 1 190 ? 3.200 2.075 -18.995 1.00 94.62 190 ALA A N 1
ATOM 1495 C CA . ALA A 1 190 ? 2.248 2.012 -17.880 1.00 94.62 190 ALA A CA 1
ATOM 1496 C C . ALA A 1 190 ? 1.050 2.944 -18.092 1.00 94.62 190 ALA A C 1
ATOM 1498 O O . ALA A 1 190 ? -0.100 2.516 -17.972 1.00 94.62 190 ALA A O 1
ATOM 1499 N N . PHE A 1 191 ? 1.314 4.207 -18.436 1.00 93.12 191 PHE A N 1
ATOM 1500 C CA . PHE A 1 191 ? 0.263 5.194 -18.678 1.00 93.12 191 PHE A CA 1
ATOM 1501 C C . PHE A 1 191 ? -0.627 4.777 -19.845 1.00 93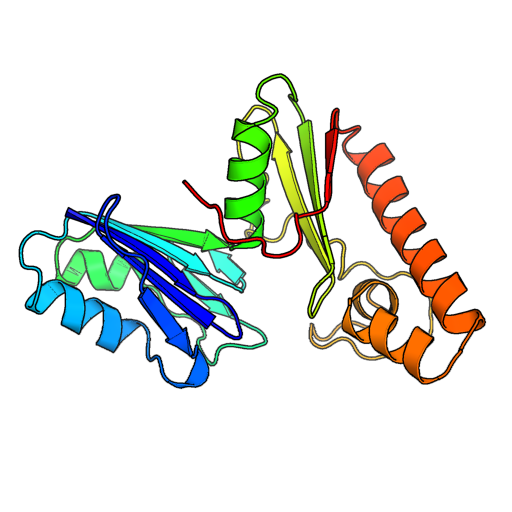.12 191 PHE A C 1
ATOM 1503 O O . PHE A 1 191 ? -1.844 4.746 -19.699 1.00 93.12 191 PHE A O 1
ATOM 1510 N N . HIS A 1 192 ? -0.037 4.387 -20.975 1.00 94.44 192 HIS A N 1
ATOM 1511 C CA . HIS A 1 192 ? -0.774 3.912 -22.142 1.00 94.44 192 HIS A CA 1
ATOM 1512 C C . HIS A 1 192 ? -1.637 2.687 -21.814 1.00 94.44 192 HIS A C 1
ATOM 1514 O O .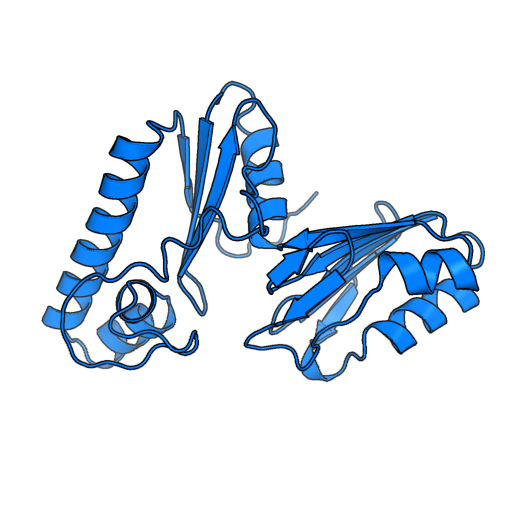 HIS A 1 192 ? -2.794 2.615 -22.225 1.00 94.44 192 HIS A O 1
ATOM 1520 N N . THR A 1 193 ? -1.109 1.740 -21.037 1.00 94.50 193 THR A N 1
ATOM 1521 C CA . THR A 1 193 ? -1.854 0.552 -20.601 1.00 94.50 193 THR A CA 1
ATOM 1522 C C . THR A 1 193 ? -3.080 0.947 -19.781 1.00 94.50 193 THR A C 1
ATOM 1524 O O . THR A 1 193 ? -4.191 0.526 -20.090 1.00 94.50 193 THR A O 1
ATOM 1527 N N . VAL A 1 194 ? -2.918 1.814 -18.779 1.00 94.44 194 VAL A N 1
ATOM 1528 C CA . VAL A 1 194 ? -4.041 2.280 -17.950 1.00 94.44 194 VAL A CA 1
ATOM 1529 C C . VAL A 1 194 ? -5.044 3.107 -18.739 1.00 94.44 194 VAL A C 1
ATOM 1531 O O . VAL A 1 194 ? -6.246 2.921 -18.561 1.00 94.44 194 VAL A O 1
ATOM 1534 N N . LEU A 1 195 ? -4.575 4.001 -19.611 1.00 92.94 195 LEU A N 1
ATOM 1535 C CA . LEU A 1 195 ? -5.443 4.824 -20.451 1.00 92.94 195 LEU A CA 1
ATOM 1536 C C . LEU A 1 195 ? -6.356 3.953 -21.314 1.00 92.94 195 LEU A C 1
ATOM 1538 O O . LEU A 1 195 ? -7.558 4.193 -21.348 1.00 92.94 195 LEU A O 1
ATOM 1542 N N . ASN A 1 196 ? -5.819 2.906 -21.939 1.00 94.50 196 ASN A N 1
ATOM 1543 C CA . ASN A 1 196 ? -6.621 2.017 -22.779 1.00 94.50 196 ASN A CA 1
ATOM 1544 C C . ASN A 1 196 ? -7.539 1.083 -21.983 1.00 94.50 196 ASN A C 1
ATOM 1546 O O . ASN A 1 196 ? -8.627 0.764 -22.453 1.00 94.50 196 ASN A O 1
ATOM 1550 N N . LEU A 1 197 ? -7.122 0.630 -20.797 1.00 93.94 197 LEU A N 1
ATOM 1551 C CA . LEU A 1 197 ? -7.930 -0.287 -19.987 1.00 93.94 197 LEU A CA 1
ATOM 1552 C C . LEU A 1 197 ? -9.050 0.417 -19.217 1.00 93.94 197 LEU A C 1
ATOM 1554 O O . LEU A 1 197 ? -10.118 -0.162 -19.030 1.00 93.94 197 LEU A O 1
ATOM 1558 N N . PHE A 1 198 ? -8.803 1.639 -18.746 1.00 92.81 198 PHE A N 1
ATOM 1559 C CA . PHE A 1 198 ? -9.672 2.307 -17.777 1.00 92.81 198 PHE A CA 1
ATOM 1560 C C . PHE A 1 198 ? -10.140 3.696 -18.206 1.00 92.81 198 PHE A C 1
ATOM 1562 O O . PHE A 1 198 ? -11.082 4.199 -17.605 1.00 92.81 198 PHE A O 1
ATOM 1569 N N . ASN A 1 199 ? -9.501 4.327 -19.198 1.00 92.81 199 ASN A N 1
ATOM 1570 C CA . ASN A 1 199 ? -9.797 5.694 -19.642 1.00 92.81 199 ASN A CA 1
ATOM 1571 C C . ASN A 1 199 ? -10.065 6.674 -18.470 1.00 92.81 199 ASN A C 1
ATOM 1573 O O . ASN A 1 199 ? -11.141 7.278 -18.392 1.00 92.81 199 ASN A O 1
ATOM 1577 N N . PRO A 1 200 ? -9.138 6.785 -17.495 1.00 90.38 200 PRO A N 1
ATOM 1578 C CA . PRO A 1 200 ? -9.365 7.572 -16.292 1.00 90.38 200 PRO A CA 1
ATOM 1579 C C . PRO A 1 200 ? -9.516 9.060 -16.622 1.00 90.38 200 PRO A C 1
ATOM 1581 O O . PRO A 1 200 ? -8.767 9.616 -17.424 1.00 90.38 200 PRO A O 1
ATOM 1584 N N . ARG A 1 201 ? -10.440 9.740 -15.933 1.00 82.44 201 ARG A N 1
ATOM 1585 C CA . ARG A 1 201 ? -10.648 11.192 -16.088 1.00 82.44 201 ARG A CA 1
ATOM 1586 C C . ARG A 1 201 ? -9.498 12.009 -15.488 1.00 82.44 201 ARG A C 1
ATOM 1588 O O . ARG A 1 201 ? -9.293 13.156 -15.875 1.00 82.44 201 ARG A O 1
ATOM 1595 N N . ALA A 1 202 ? -8.772 11.432 -14.535 1.00 71.31 202 ALA A N 1
ATOM 1596 C CA . ALA A 1 202 ? -7.590 12.026 -13.930 1.00 71.31 202 ALA A CA 1
ATOM 1597 C C . ALA A 1 202 ? -6.527 10.952 -13.675 1.00 71.31 202 ALA A C 1
ATOM 1599 O O . ALA A 1 202 ? -6.820 9.884 -13.129 1.00 71.31 202 ALA A O 1
ATOM 1600 N N . THR A 1 203 ? -5.284 11.271 -14.031 1.00 63.44 203 THR A N 1
ATOM 1601 C CA . THR A 1 203 ? -4.093 10.550 -13.579 1.00 63.44 203 THR A CA 1
ATOM 1602 C C . THR A 1 203 ? -3.349 11.451 -12.606 1.00 63.44 203 THR A C 1
ATOM 1604 O O . THR A 1 203 ? -2.859 12.506 -13.014 1.00 63.44 203 THR A O 1
ATOM 1607 N N . CYS A 1 204 ? -3.271 11.072 -11.331 1.00 59.22 204 CYS A N 1
ATOM 1608 C CA . CYS A 1 204 ? -2.532 11.857 -10.343 1.00 59.22 204 CYS A CA 1
ATOM 1609 C C . CYS A 1 204 ? -1.163 11.221 -10.078 1.00 59.22 204 CYS A C 1
ATOM 1611 O O . CYS A 1 204 ? -1.034 9.998 -9.989 1.00 59.22 204 CYS A O 1
ATOM 1613 N N . ARG A 1 205 ? -0.136 12.063 -9.945 1.00 52.75 205 ARG A N 1
ATOM 1614 C CA . ARG A 1 205 ? 1.168 11.690 -9.388 1.00 52.75 205 ARG A CA 1
ATOM 1615 C C . ARG A 1 205 ? 1.146 12.107 -7.922 1.00 52.75 205 ARG A C 1
ATOM 1617 O O . ARG A 1 205 ? 0.698 13.213 -7.626 1.00 52.75 205 ARG A O 1
ATOM 1624 N N . PHE A 1 206 ? 1.590 11.243 -7.014 1.00 42.16 206 PHE A N 1
ATOM 1625 C CA . PHE A 1 206 ? 1.684 11.614 -5.599 1.00 42.16 206 PHE A CA 1
ATOM 1626 C C . PHE A 1 206 ? 2.504 12.905 -5.435 1.00 42.16 206 PHE A C 1
ATOM 1628 O O . PHE A 1 206 ? 3.556 13.020 -6.081 1.00 42.16 206 PHE A O 1
ATOM 1635 N N . PRO A 1 207 ? 2.096 13.851 -4.568 1.00 36.38 207 PRO A N 1
ATOM 1636 C CA . PRO A 1 207 ? 3.000 14.904 -4.142 1.00 36.38 207 PRO A CA 1
ATOM 1637 C C . PRO A 1 207 ? 4.224 14.256 -3.490 1.00 36.38 207 PRO A C 1
ATOM 1639 O O . PRO A 1 207 ? 4.095 13.292 -2.730 1.00 36.38 207 PRO A O 1
ATOM 1642 N N . GLN A 1 208 ? 5.417 14.797 -3.752 1.00 37.09 208 GLN A N 1
ATOM 1643 C CA . GLN A 1 208 ? 6.524 14.609 -2.817 1.00 37.09 208 GLN A CA 1
ATOM 1644 C C . GLN A 1 208 ? 6.008 14.955 -1.419 1.00 37.09 208 GLN A C 1
ATOM 1646 O O . GLN A 1 208 ? 5.203 15.872 -1.281 1.00 37.09 208 GLN A O 1
ATOM 1651 N N . THR A 1 209 ? 6.432 14.207 -0.405 1.00 34.56 209 THR A N 1
ATOM 1652 C CA . THR A 1 209 ? 6.101 14.447 1.001 1.00 34.56 209 THR A CA 1
ATOM 1653 C C . THR A 1 209 ? 6.382 15.904 1.382 1.00 34.56 209 THR A C 1
ATOM 1655 O O . THR A 1 209 ? 7.481 16.240 1.812 1.00 34.56 209 THR A O 1
ATOM 1658 N N . THR A 1 210 ? 5.397 16.779 1.222 1.00 33.50 210 THR A N 1
ATOM 1659 C CA . THR A 1 210 ? 5.394 18.130 1.768 1.00 33.50 210 THR A CA 1
ATOM 1660 C C . THR A 1 210 ? 4.318 18.154 2.834 1.00 33.50 210 THR A C 1
ATOM 1662 O O . THR A 1 210 ? 3.161 18.404 2.522 1.00 33.50 210 THR A O 1
ATOM 1665 N N . ASN A 1 211 ? 4.717 17.778 4.052 1.00 31.78 211 ASN A N 1
ATOM 1666 C CA . ASN A 1 211 ? 4.289 18.221 5.389 1.00 31.78 211 ASN A CA 1
ATOM 1667 C C . ASN A 1 211 ? 2.848 18.671 5.714 1.00 31.78 211 ASN A C 1
ATOM 1669 O O . ASN A 1 211 ? 2.631 19.052 6.853 1.00 31.78 211 ASN A O 1
ATOM 1673 N N . ASN A 1 212 ? 1.856 18.591 4.833 1.00 30.33 212 ASN A N 1
ATOM 1674 C CA . ASN A 1 212 ? 0.502 19.068 5.106 1.00 30.33 212 ASN A CA 1
ATOM 1675 C C . ASN A 1 212 ? -0.526 18.012 4.683 1.00 30.33 212 ASN A C 1
ATOM 1677 O O . ASN A 1 212 ? -1.115 18.084 3.606 1.00 30.33 212 ASN A O 1
ATOM 1681 N N . LEU A 1 213 ? -0.733 17.026 5.555 1.00 30.45 213 LEU A N 1
ATOM 1682 C CA . LEU A 1 213 ? -2.003 16.310 5.647 1.00 30.45 213 LEU A CA 1
ATOM 1683 C C . LEU A 1 213 ? -2.755 16.927 6.829 1.00 30.45 213 LEU A C 1
ATOM 1685 O O . LEU A 1 213 ? -2.499 16.583 7.979 1.00 30.45 213 LEU A O 1
ATOM 1689 N N . SER A 1 214 ? -3.600 17.907 6.513 1.00 29.67 214 SER A N 1
ATOM 1690 C CA . SER A 1 214 ? -4.660 18.442 7.376 1.00 29.67 214 SER A CA 1
ATOM 1691 C C . SER A 1 214 ? -5.976 17.741 7.079 1.00 29.67 214 SER A C 1
ATOM 1693 O O . SER A 1 214 ? -6.251 17.596 5.861 1.00 29.67 214 SER A O 1
#

Sequence (214 aa):
MNLYIDFGGTNFRYSFNNGELFTLKSVDIELVPFLESQINLQQDIRKIYISFAGQVKNGKILSSPNIAIQNLDLKTYFYDKYSIEIFLENDLNCAAVYEHSKHKNADILALFYIGTGFGSAFVISGKILRGKDNIAGEIGHTPFRKKDLKCGCGRDDCLELCVSGKALKGSFEYADEAAKKEFLEGLAFAFHTVLNLFNPRATCRFPQTTNNLS

Foldseek 3Di:
DEKEWEQELFWIWIDDDPDDIDIDGNVVDDPVVVVVVCCVVVVPHAEYEYAHQAFDDPQFGQDHLRHPDHGGRRQVVCCVPPVHGYHYDHNQLVVQLVVCVVVVVWQKEKEWEAEQWTWIWIDHNSHTDLPPRRCPTRQQQDADDPDQDADSVRDPRGLRCLQHPVLVVVCVVVVPPVSVVSNVVSVVVSVVVCCVPPVTPDYDYDPDPDDDPD

pLDDT: mean 89.09, std 13.15, range [29.67, 98.0]